Protein AF-A0A4P5VFF1-F1 (afdb_monomer_lite)

Secondary structure (DSSP, 8-state):
---------------------------------PPP------------------------PPPPPEEPPTT-PPPPPTT-EEEEEEEETTEEEEEEEEEEEE-SS-TTEEEEEEEEE-SS-EEEEEEEEE--TTS-EEEEE-SSEEEEEE--TTS---TTTHHHHHHHHHHH-GGGTTS-GGG-HHHHHHTT--S-PPPEEEEEEPPP-

Structure (mmCIF, N/CA/C/O backbone):
data_AF-A0A4P5VFF1-F1
#
_entry.id   AF-A0A4P5VFF1-F1
#
loop_
_atom_site.group_PDB
_atom_site.id
_atom_site.type_symbol
_atom_site.label_atom_id
_atom_site.label_alt_id
_atom_site.label_comp_id
_atom_site.label_asym_id
_atom_site.label_entity_id
_atom_site.label_seq_id
_atom_site.pdbx_PDB_ins_code
_atom_site.Cartn_x
_atom_site.Cartn_y
_atom_site.Cartn_z
_atom_site.occupancy
_atom_site.B_iso_or_equiv
_atom_site.auth_seq_id
_atom_site.auth_comp_id
_atom_site.auth_asym_id
_atom_site.auth_atom_id
_atom_site.pdbx_PDB_model_num
ATOM 1 N N . MET A 1 1 ? 41.723 -3.455 22.319 1.00 44.03 1 MET A N 1
ATOM 2 C CA . MET A 1 1 ? 42.233 -2.078 22.193 1.00 44.03 1 MET A CA 1
ATOM 3 C C . MET A 1 1 ? 41.154 -1.175 22.752 1.00 44.03 1 MET A C 1
ATOM 5 O O . MET A 1 1 ? 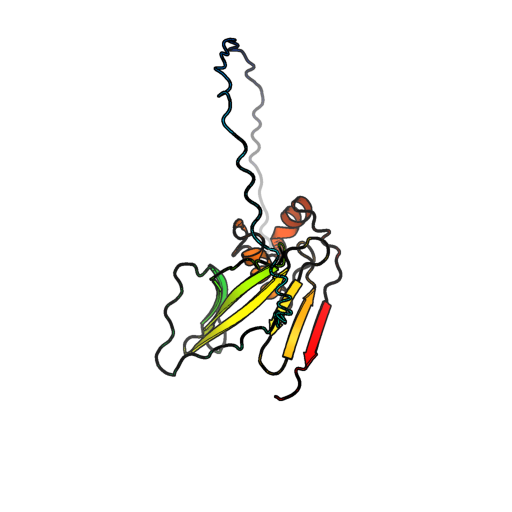40.105 -1.041 22.141 1.00 44.03 1 MET A O 1
ATOM 9 N N . VAL A 1 2 ? 41.359 -0.736 23.989 1.00 34.06 2 VAL A N 1
ATOM 10 C CA . VAL A 1 2 ? 40.497 0.200 24.713 1.00 34.06 2 VAL A CA 1
ATOM 11 C C . VAL A 1 2 ? 41.037 1.589 24.416 1.00 34.06 2 VAL A C 1
ATOM 13 O O . VAL A 1 2 ? 42.240 1.798 24.564 1.00 34.06 2 VAL A O 1
ATOM 16 N N . VAL A 1 3 ? 40.170 2.509 24.009 1.00 35.62 3 VAL A N 1
ATOM 17 C CA . VAL A 1 3 ? 40.394 3.941 24.206 1.00 35.62 3 VAL A CA 1
ATOM 18 C C . VAL A 1 3 ? 39.078 4.514 24.713 1.00 35.62 3 VAL A C 1
ATOM 20 O O . VAL A 1 3 ? 38.085 4.567 23.992 1.00 35.62 3 VAL A O 1
ATOM 23 N N . GLU A 1 4 ? 39.094 4.853 25.993 1.00 35.09 4 GLU A N 1
ATOM 24 C CA . GLU A 1 4 ? 38.128 5.698 26.683 1.00 35.09 4 GLU A CA 1
ATOM 25 C C . GLU A 1 4 ? 38.766 7.092 26.870 1.00 35.09 4 GLU A C 1
ATOM 27 O O . GLU A 1 4 ? 39.970 7.253 26.652 1.00 35.09 4 GLU A O 1
ATOM 32 N N . VAL A 1 5 ? 37.965 8.036 27.377 1.00 38.34 5 VAL A N 1
ATOM 33 C CA . VAL A 1 5 ? 38.280 9.400 27.857 1.00 38.34 5 VAL A CA 1
ATOM 34 C C . VAL A 1 5 ? 38.213 10.499 26.772 1.00 38.34 5 VAL A C 1
ATOM 36 O O . VAL A 1 5 ? 38.867 10.410 25.743 1.00 38.34 5 VAL A O 1
ATOM 39 N N . GLY A 1 6 ? 37.454 11.591 26.933 1.00 31.41 6 GLY A N 1
ATOM 40 C CA . GLY A 1 6 ? 36.691 12.029 28.098 1.00 31.41 6 GLY A CA 1
ATOM 41 C C . GLY A 1 6 ? 35.859 13.298 27.861 1.00 31.41 6 GLY A C 1
ATOM 42 O O . GLY A 1 6 ? 36.087 14.070 26.936 1.00 31.41 6 GLY A O 1
ATOM 43 N N . GLU A 1 7 ? 34.841 13.393 28.712 1.00 39.84 7 GLU A N 1
ATOM 44 C CA . GLU A 1 7 ? 34.317 14.530 29.476 1.00 39.84 7 GLU A CA 1
ATOM 45 C C . GLU A 1 7 ? 34.514 16.015 29.073 1.00 39.84 7 GLU A C 1
ATOM 47 O O . GLU A 1 7 ? 35.617 16.516 28.879 1.00 39.84 7 GLU A O 1
ATOM 52 N N . HIS A 1 8 ? 33.377 16.723 29.199 1.00 37.72 8 HIS A N 1
ATOM 53 C CA . HIS A 1 8 ? 33.135 18.056 29.791 1.00 37.72 8 HIS A CA 1
ATOM 54 C C . HIS A 1 8 ? 32.536 19.108 28.850 1.00 37.72 8 HIS A C 1
ATOM 56 O O . HIS A 1 8 ? 33.104 19.486 27.832 1.00 37.72 8 HIS A O 1
ATOM 62 N N . GLY A 1 9 ? 31.392 19.656 29.275 1.00 35.75 9 GLY A N 1
ATOM 63 C CA . GLY A 1 9 ? 30.795 20.848 28.679 1.00 35.75 9 GLY A CA 1
ATOM 64 C C . GLY A 1 9 ? 29.360 21.096 29.132 1.00 35.75 9 GLY A C 1
ATOM 65 O O . GLY A 1 9 ? 28.449 21.088 28.313 1.00 35.75 9 GLY A O 1
ATOM 66 N N . ALA A 1 10 ? 29.141 21.297 30.433 1.00 40.03 10 ALA A N 1
ATOM 67 C CA . ALA A 1 10 ? 27.896 21.865 30.941 1.00 40.03 10 ALA A CA 1
ATOM 68 C C . ALA A 1 10 ? 27.906 23.395 30.760 1.00 40.03 10 ALA A C 1
ATOM 70 O O . ALA A 1 10 ? 28.871 24.047 31.149 1.00 40.03 10 ALA A O 1
ATOM 71 N N . MET A 1 11 ? 26.813 23.975 30.256 1.00 40.25 11 MET A N 1
ATOM 72 C CA . MET A 1 11 ? 26.449 25.369 30.530 1.00 40.25 11 MET A CA 1
ATOM 73 C C . MET A 1 11 ? 24.940 25.490 30.751 1.00 40.25 11 MET A C 1
ATOM 75 O O . MET A 1 11 ? 24.123 25.175 29.889 1.00 40.25 11 MET A O 1
ATOM 79 N N . LEU A 1 12 ? 24.610 25.961 31.951 1.00 39.06 12 LEU A N 1
ATOM 80 C CA . LEU A 1 12 ? 23.316 26.465 32.392 1.00 39.06 12 LEU A CA 1
ATOM 81 C C . LEU A 1 12 ? 23.111 27.908 31.890 1.00 39.06 12 LEU A C 1
ATOM 83 O O . LEU A 1 12 ? 24.018 28.730 32.007 1.00 39.06 12 LEU A O 1
ATOM 87 N N . SER A 1 13 ? 21.899 28.253 31.443 1.00 41.59 13 SER A N 1
ATOM 88 C CA . SER A 1 13 ? 21.361 29.625 31.551 1.00 41.59 13 SER A CA 1
ATOM 89 C C . SER A 1 13 ? 19.829 29.669 31.442 1.00 41.59 13 SER A C 1
ATOM 91 O O . SER A 1 13 ? 19.241 29.732 30.372 1.00 41.59 13 SER A O 1
ATOM 93 N N . THR A 1 14 ? 19.194 29.472 32.593 1.00 37.66 14 THR A N 1
ATOM 94 C CA . THR A 1 14 ? 18.338 30.405 33.352 1.00 37.66 14 THR A CA 1
ATOM 95 C C . THR A 1 14 ? 17.500 31.496 32.622 1.00 37.66 14 THR A C 1
ATOM 97 O O . THR A 1 14 ? 18.073 32.453 32.125 1.00 37.66 14 THR A O 1
ATOM 100 N N . PHE A 1 15 ? 16.154 31.395 32.764 1.00 37.12 15 PHE A N 1
ATOM 101 C CA . PHE A 1 15 ? 15.126 32.436 33.099 1.00 37.12 15 PHE A CA 1
ATOM 102 C C . PHE A 1 15 ? 14.902 33.643 32.147 1.00 37.12 15 PHE A C 1
ATOM 104 O O . PHE A 1 15 ? 15.847 34.196 31.617 1.00 37.12 15 PHE A O 1
ATOM 111 N N . LEU A 1 16 ? 13.719 34.252 31.947 1.00 42.88 16 LEU A N 1
ATOM 112 C CA . LEU A 1 16 ? 12.276 34.065 32.231 1.00 42.88 16 LEU A CA 1
ATOM 113 C C . LEU A 1 16 ? 11.542 35.178 31.382 1.00 42.88 16 LEU A C 1
ATOM 115 O O . LEU A 1 16 ? 12.175 35.724 30.482 1.00 42.88 16 LEU A O 1
ATOM 119 N N . PRO A 1 17 ? 10.243 35.526 31.537 1.00 53.72 17 PRO A N 1
ATOM 120 C CA . PRO A 1 17 ? 9.317 35.743 30.425 1.00 53.72 17 PRO A CA 1
ATOM 121 C C . PRO A 1 17 ? 8.958 37.225 30.179 1.00 53.72 17 PRO A C 1
ATOM 123 O O . PRO A 1 17 ? 9.185 38.093 31.019 1.00 53.72 17 PRO A O 1
ATOM 126 N N . LEU A 1 18 ? 8.257 37.511 29.078 1.00 46.00 18 LEU A N 1
ATOM 127 C CA . LEU A 1 18 ? 7.513 38.766 28.918 1.00 46.00 18 LEU A CA 1
ATOM 128 C C . LEU A 1 18 ? 6.030 38.486 28.641 1.00 46.00 18 LEU A C 1
ATOM 130 O O . LEU A 1 18 ? 5.655 37.825 27.675 1.00 46.00 18 LEU A O 1
ATOM 134 N N . ARG A 1 19 ? 5.196 38.983 29.561 1.00 40.97 19 ARG A N 1
ATOM 135 C CA . ARG A 1 19 ? 3.730 39.041 29.527 1.00 40.97 19 ARG A CA 1
ATOM 136 C C . ARG A 1 19 ? 3.272 40.365 28.893 1.00 40.97 19 ARG A C 1
ATOM 138 O O . ARG A 1 19 ? 3.708 41.393 29.390 1.00 40.97 19 ARG A O 1
ATOM 145 N N . TYR A 1 20 ? 2.282 40.268 27.984 1.00 39.31 20 TYR A N 1
ATOM 146 C CA . TYR A 1 20 ? 1.069 41.117 27.798 1.00 39.31 20 TYR A CA 1
ATOM 147 C C . TYR A 1 20 ? 1.226 42.653 27.595 1.00 39.31 20 TYR A C 1
ATOM 149 O O . TYR A 1 20 ? 2.298 43.176 27.858 1.00 39.31 20 TYR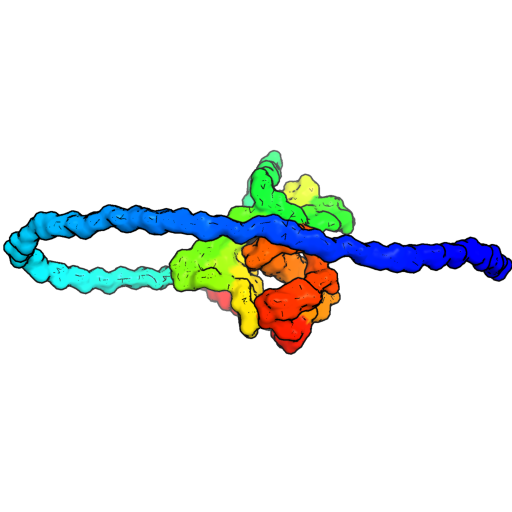 A O 1
ATOM 157 N N . PRO A 1 21 ? 0.179 43.439 27.212 1.00 54.81 21 PRO A N 1
ATOM 158 C CA . PRO A 1 21 ? -1.206 43.115 26.814 1.00 54.81 21 PRO A CA 1
ATOM 159 C C . PRO A 1 21 ? -1.736 43.836 25.537 1.00 54.81 21 PRO A C 1
ATOM 161 O O . PRO A 1 21 ? -1.223 44.858 25.110 1.00 54.81 21 PRO A O 1
ATOM 164 N N . GLY A 1 22 ? -2.890 43.365 25.039 1.00 38.59 22 GLY A N 1
ATOM 165 C CA . GLY A 1 22 ? -4.069 44.221 24.807 1.00 38.59 22 GLY A CA 1
ATOM 166 C C . GLY A 1 22 ? -4.242 44.946 23.464 1.00 38.59 22 GLY A C 1
ATOM 167 O O . GLY A 1 22 ? -3.593 45.947 23.202 1.00 38.59 22 GLY A O 1
ATOM 168 N N . ALA A 1 23 ? -5.286 44.566 22.720 1.00 44.62 23 ALA A N 1
ATOM 169 C CA . ALA A 1 23 ? -6.172 45.531 22.062 1.00 44.62 23 ALA A CA 1
ATOM 170 C C . ALA A 1 23 ? -7.558 44.903 21.834 1.00 44.62 23 ALA A C 1
ATOM 172 O O . ALA A 1 23 ? -7.700 43.850 21.217 1.00 44.62 23 ALA A O 1
ATOM 173 N N . ARG A 1 24 ? -8.576 45.565 22.384 1.00 46.91 24 ARG A N 1
ATOM 174 C CA . ARG A 1 24 ? -10.004 45.243 22.331 1.00 46.91 24 ARG A CA 1
ATOM 175 C C . ARG A 1 24 ? -10.703 46.463 21.734 1.00 46.91 24 ARG A C 1
ATOM 177 O O . ARG A 1 24 ? -10.720 47.485 22.401 1.00 46.91 24 ARG A O 1
ATOM 184 N N . CYS A 1 25 ? -11.311 46.329 20.558 1.00 45.44 25 CYS A N 1
ATOM 185 C CA . CYS A 1 25 ? -12.360 47.208 20.008 1.00 45.44 25 CYS A CA 1
ATOM 186 C C . CYS A 1 25 ? -13.258 46.281 19.163 1.00 45.44 25 CYS A C 1
ATOM 188 O O . CYS A 1 25 ? -12.769 45.680 18.217 1.00 45.44 25 CYS A O 1
ATOM 190 N N . GLN A 1 26 ? -14.450 45.855 19.594 1.00 48.00 26 GLN A N 1
ATOM 191 C CA . GLN A 1 26 ? -15.724 46.591 19.594 1.00 48.00 26 GLN A CA 1
ATOM 192 C C . GLN A 1 26 ? -16.010 47.333 18.278 1.00 48.00 26 GLN A C 1
ATOM 194 O O . GLN A 1 26 ? -15.406 48.369 18.025 1.00 48.00 26 GLN A O 1
ATOM 199 N N . ASN A 1 27 ? -16.975 46.817 17.501 1.00 42.47 27 ASN A N 1
ATOM 200 C CA . ASN A 1 27 ? -18.233 47.487 17.117 1.00 42.47 27 ASN A CA 1
ATOM 201 C C . ASN A 1 27 ? -18.706 47.133 15.698 1.00 42.47 27 ASN A C 1
ATOM 203 O O . ASN A 1 27 ? -17.936 47.176 14.747 1.00 42.47 27 ASN A O 1
ATOM 207 N N . GLY A 1 28 ? -20.020 46.916 15.576 1.00 40.59 28 GLY A N 1
ATOM 208 C CA . GLY A 1 28 ? -20.776 47.331 14.393 1.00 40.59 28 GLY A CA 1
ATOM 209 C C . GLY A 1 28 ? -21.257 46.224 13.458 1.00 40.59 28 GLY A C 1
ATOM 210 O O . GLY A 1 28 ? -20.628 45.947 12.445 1.00 40.59 28 GLY A O 1
ATOM 211 N N . ALA A 1 29 ? -22.445 45.681 13.735 1.00 45.53 29 ALA A N 1
ATOM 212 C CA . ALA A 1 29 ? -23.349 45.260 12.661 1.00 45.53 29 ALA A CA 1
ATOM 213 C C . ALA A 1 29 ? -23.829 46.509 11.883 1.00 45.53 29 ALA A C 1
ATOM 215 O O . ALA A 1 29 ? -23.862 47.601 12.459 1.00 45.53 29 ALA A O 1
ATOM 216 N N . PRO A 1 30 ? -24.243 46.366 10.612 1.00 57.47 30 PRO A N 1
ATOM 217 C CA . PRO A 1 30 ? -25.676 46.180 10.380 1.00 57.47 30 PRO A CA 1
ATOM 218 C C . PRO A 1 30 ? -26.026 45.176 9.267 1.00 57.47 30 PRO A C 1
ATOM 220 O O . PRO A 1 30 ? -25.353 45.054 8.247 1.00 57.47 30 PRO A O 1
ATOM 223 N N . GLN A 1 31 ? -27.152 44.493 9.477 1.00 58.62 31 GLN A N 1
ATOM 224 C CA . GLN A 1 31 ? -27.903 43.764 8.455 1.00 58.62 31 GLN A CA 1
ATOM 225 C C . GLN A 1 31 ? -28.582 44.743 7.482 1.00 58.62 31 GLN A C 1
ATOM 227 O O . GLN A 1 31 ? -29.080 45.786 7.909 1.00 58.62 31 GLN A O 1
ATOM 232 N N . PRO A 1 32 ? -28.712 44.357 6.207 1.00 58.53 32 PRO A N 1
ATOM 233 C CA . PRO A 1 32 ? -29.947 44.598 5.455 1.00 58.53 32 PRO A CA 1
ATOM 234 C C . PRO A 1 32 ? -30.423 43.275 4.819 1.00 58.53 32 PRO A C 1
ATOM 236 O O . PRO A 1 32 ? -29.666 42.592 4.140 1.00 58.53 32 PRO A O 1
ATOM 239 N N . ALA A 1 33 ? -31.589 42.748 5.183 1.00 54.12 33 ALA A N 1
ATOM 240 C CA . ALA A 1 33 ? -32.937 43.092 4.711 1.00 54.12 33 ALA A CA 1
ATOM 241 C C . ALA A 1 33 ? -33.489 41.940 3.829 1.00 54.12 33 ALA A C 1
ATOM 243 O O . ALA A 1 33 ? -32.805 41.489 2.910 1.00 54.12 33 ALA A O 1
ATOM 244 N N . PRO A 1 34 ? -34.702 41.428 4.112 1.00 59.47 34 PRO A N 1
ATOM 245 C CA . PRO A 1 34 ? -35.301 40.313 3.384 1.00 59.47 34 PRO A CA 1
ATOM 246 C C . PRO A 1 34 ? -35.967 40.770 2.081 1.00 59.47 34 PRO A C 1
ATOM 248 O O . PRO A 1 34 ? -36.687 41.768 2.048 1.00 59.47 34 PRO A O 1
ATOM 251 N N . TRP A 1 35 ? -35.774 39.999 1.011 1.00 52.22 35 TRP A N 1
ATOM 252 C CA . TRP A 1 35 ? -36.505 40.181 -0.241 1.00 52.22 35 TRP A CA 1
ATOM 253 C C . TRP A 1 35 ? -37.941 39.656 -0.091 1.00 52.22 35 TRP A C 1
ATOM 255 O O . TRP A 1 35 ? -38.127 38.504 0.313 1.00 52.22 35 TRP A O 1
ATOM 265 N N . PRO A 1 36 ? -38.964 40.461 -0.421 1.00 58.31 36 PRO A N 1
ATOM 266 C CA . PRO A 1 36 ? -40.339 40.006 -0.441 1.00 58.31 36 PRO A CA 1
ATOM 267 C C . PRO A 1 36 ? -40.628 39.229 -1.728 1.00 58.31 36 PRO A C 1
ATOM 269 O O . PRO A 1 36 ? -40.200 39.617 -2.809 1.00 58.31 36 PRO A O 1
ATOM 272 N N . GLY A 1 37 ? -41.385 38.145 -1.544 1.00 44.56 37 GLY A N 1
ATOM 273 C CA . GLY A 1 37 ? -42.317 37.484 -2.458 1.00 44.56 37 GLY A CA 1
ATOM 274 C C . GLY A 1 37 ? -42.118 37.611 -3.968 1.00 44.56 37 GLY A C 1
ATOM 275 O O . GLY A 1 37 ? -42.093 38.702 -4.516 1.00 44.56 37 GLY A O 1
ATOM 276 N N . GLN A 1 38 ? -42.259 36.484 -4.669 1.00 53.78 38 GLN A N 1
ATOM 277 C CA . GLN A 1 38 ? -43.373 36.357 -5.610 1.00 53.78 38 GLN A CA 1
ATOM 278 C C . GLN A 1 38 ? -43.634 34.900 -6.028 1.00 53.78 38 GLN A C 1
ATOM 280 O O . GLN A 1 38 ? -42.829 34.252 -6.681 1.00 53.78 38 GLN A O 1
ATOM 285 N N . ARG A 1 39 ? -44.866 34.492 -5.698 1.00 58.03 39 ARG A N 1
ATOM 286 C CA . ARG A 1 39 ? -45.828 33.743 -6.522 1.00 58.03 39 ARG A CA 1
ATOM 287 C C . ARG A 1 39 ? -45.587 32.250 -6.752 1.00 58.03 39 ARG A C 1
ATOM 289 O O . ARG A 1 39 ? -44.834 31.822 -7.618 1.00 58.03 39 ARG A O 1
ATOM 296 N N . LEU A 1 40 ? -46.449 31.489 -6.069 1.00 52.56 40 LEU A N 1
ATOM 297 C CA . LEU A 1 40 ? -47.037 30.248 -6.560 1.00 52.56 40 LEU A CA 1
ATOM 298 C C . LEU A 1 40 ? -47.349 30.340 -8.060 1.00 52.56 40 LEU A C 1
ATOM 300 O O . LEU A 1 40 ? -48.156 31.171 -8.484 1.00 52.56 40 LEU A O 1
ATOM 304 N N . ARG A 1 41 ? -46.816 29.392 -8.826 1.00 57.75 41 ARG A N 1
ATOM 305 C CA . ARG A 1 41 ? -47.524 28.814 -9.966 1.00 57.75 41 ARG A CA 1
ATOM 306 C C . ARG A 1 41 ? -47.430 27.301 -9.889 1.00 57.75 41 ARG A C 1
ATOM 308 O O . ARG A 1 41 ? -46.496 26.674 -10.372 1.00 57.75 41 ARG A O 1
ATOM 315 N N . THR A 1 42 ? -48.453 26.746 -9.258 1.00 49.16 42 THR A N 1
ATOM 316 C CA . THR A 1 42 ? -48.941 25.393 -9.478 1.00 49.16 42 THR A CA 1
ATOM 317 C C . THR A 1 42 ? -49.216 25.216 -10.971 1.00 49.16 42 THR A C 1
ATOM 319 O O . THR A 1 42 ? -50.072 25.897 -11.533 1.00 49.16 42 THR A O 1
ATOM 322 N N . CYS A 1 43 ? -48.507 24.298 -11.614 1.00 44.66 43 CYS A N 1
ATOM 323 C CA . CYS A 1 43 ? -48.995 23.614 -12.803 1.00 44.66 43 CYS A CA 1
ATOM 324 C C . CYS A 1 43 ? -48.705 22.130 -12.614 1.00 44.66 43 CYS A C 1
ATOM 326 O O . CYS A 1 43 ? -47.562 21.687 -12.686 1.00 44.66 43 CYS A O 1
ATOM 328 N N . LEU A 1 44 ? -49.782 21.399 -12.312 1.00 52.00 44 LEU A N 1
ATOM 329 C CA . LEU A 1 44 ? -49.894 19.962 -12.507 1.00 52.00 44 LEU A CA 1
ATOM 330 C C . LEU A 1 44 ? -49.372 19.615 -13.901 1.00 52.00 44 LEU A C 1
ATOM 332 O O . LEU A 1 44 ? -49.978 20.039 -14.880 1.00 52.00 44 LEU A O 1
ATOM 336 N N . LEU A 1 45 ? -48.341 18.782 -13.986 1.00 48.72 45 LEU A N 1
ATOM 337 C CA . LEU A 1 45 ? -48.081 17.975 -15.171 1.00 48.72 45 LEU A CA 1
ATOM 338 C C . LEU A 1 45 ? -47.583 16.596 -14.727 1.00 48.72 45 LEU A C 1
ATOM 340 O O . LEU A 1 45 ? -46.431 16.400 -14.363 1.00 48.72 45 LEU A O 1
ATOM 344 N N . LEU A 1 46 ? -48.550 15.679 -14.735 1.00 50.19 46 LEU A N 1
ATOM 345 C CA . LEU A 1 46 ? -48.450 14.288 -15.170 1.00 50.19 46 LEU A CA 1
ATOM 346 C C . LEU A 1 46 ? -47.315 13.442 -14.581 1.00 50.19 46 LEU A C 1
ATOM 348 O O . LEU A 1 46 ? -46.191 13.383 -15.076 1.00 50.19 46 LEU A O 1
ATOM 352 N N . ALA A 1 47 ? -47.725 12.649 -13.590 1.00 48.50 47 ALA A N 1
ATOM 353 C CA . ALA A 1 47 ? -47.113 11.384 -13.234 1.00 48.50 47 ALA A CA 1
ATOM 354 C C . ALA A 1 47 ? -46.776 10.561 -14.490 1.00 48.50 47 ALA A C 1
ATOM 356 O O . ALA A 1 47 ? -47.656 10.115 -15.221 1.00 48.50 47 ALA A O 1
ATOM 357 N N . SER A 1 48 ? -45.483 10.335 -14.704 1.00 50.56 48 SER A N 1
ATOM 358 C CA . SER A 1 48 ? -44.971 9.257 -15.543 1.00 50.56 48 SER A CA 1
ATOM 359 C C . SER A 1 48 ? -44.074 8.402 -14.662 1.00 50.56 48 SER A C 1
ATOM 361 O O . SER A 1 48 ? -42.902 8.707 -14.452 1.00 50.56 48 SER A O 1
ATOM 363 N N . LEU A 1 49 ? -44.664 7.352 -14.098 1.00 47.25 49 LEU A N 1
ATOM 364 C CA . LEU A 1 49 ? -43.972 6.311 -13.356 1.00 47.25 49 LEU A CA 1
ATOM 365 C C . LEU A 1 49 ? -43.069 5.549 -14.342 1.00 47.25 49 LEU A C 1
ATOM 367 O O . LEU A 1 49 ? -43.519 4.641 -15.035 1.00 47.25 49 LEU A O 1
ATOM 371 N N . LYS A 1 50 ? -41.796 5.936 -14.452 1.00 45.25 50 LYS A N 1
ATOM 372 C CA . LYS A 1 50 ? -40.775 5.094 -15.084 1.00 45.25 50 LYS A CA 1
ATOM 373 C C . LYS A 1 50 ? -39.997 4.391 -13.982 1.00 45.25 50 LYS A C 1
ATOM 375 O O . LYS A 1 50 ? -39.062 4.947 -13.415 1.00 45.25 50 LYS A O 1
ATOM 380 N N . VAL A 1 51 ? -40.406 3.160 -13.686 1.00 49.91 51 VAL A N 1
ATOM 381 C CA . VAL A 1 51 ? -39.585 2.194 -12.950 1.00 49.91 51 VAL A CA 1
ATOM 382 C C . VAL A 1 51 ? -38.411 1.839 -13.858 1.00 49.91 51 VAL A C 1
ATOM 384 O O . VAL A 1 51 ? -38.501 0.953 -14.702 1.00 49.91 51 VAL A O 1
ATOM 387 N N . ALA A 1 52 ? -37.312 2.577 -13.730 1.00 45.78 52 ALA A N 1
ATOM 388 C CA . ALA A 1 52 ? -36.028 2.146 -14.250 1.00 45.78 52 ALA A CA 1
ATOM 389 C C . ALA A 1 52 ? -35.389 1.249 -13.186 1.00 45.78 52 ALA A C 1
ATOM 391 O O . ALA A 1 52 ? -34.655 1.713 -12.316 1.00 45.78 52 ALA A O 1
ATOM 392 N N . ALA A 1 53 ? -35.690 -0.048 -13.254 1.00 50.88 53 ALA A N 1
ATOM 393 C CA . ALA A 1 53 ? -34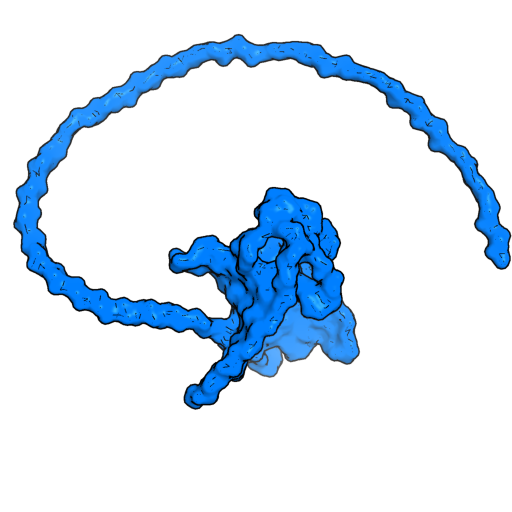.868 -1.084 -12.642 1.00 50.88 53 ALA A CA 1
ATOM 394 C C . ALA A 1 53 ? -33.546 -1.165 -13.428 1.00 50.88 53 ALA A C 1
ATOM 396 O O . ALA A 1 53 ? -33.331 -2.052 -14.247 1.00 50.88 53 ALA A O 1
ATOM 397 N N . GLY A 1 54 ? -32.692 -0.159 -13.244 1.00 42.56 54 GLY A N 1
ATOM 398 C CA . GLY A 1 54 ? -31.330 -0.149 -13.750 1.00 42.56 54 GLY A CA 1
ATOM 399 C C . GLY A 1 54 ? -30.438 -0.854 -12.745 1.00 42.56 54 GLY A C 1
ATOM 400 O O . GLY A 1 54 ? -30.065 -0.268 -11.732 1.00 42.56 54 GLY A O 1
ATOM 401 N N . ALA A 1 55 ? -30.126 -2.117 -13.017 1.00 50.22 55 ALA A N 1
ATOM 402 C CA . ALA A 1 55 ? -29.117 -2.880 -12.304 1.00 50.22 55 ALA A CA 1
ATOM 403 C C . ALA A 1 55 ? -27.758 -2.165 -12.398 1.00 50.22 55 ALA A C 1
ATOM 405 O O . ALA A 1 55 ? -27.007 -2.353 -13.350 1.00 50.22 55 ALA A O 1
ATOM 406 N N . LEU A 1 56 ? -27.419 -1.359 -11.393 1.00 44.97 56 LEU A N 1
ATOM 407 C CA . LEU A 1 56 ? -26.038 -0.972 -11.135 1.00 44.97 56 LEU A CA 1
ATOM 408 C C . LEU A 1 56 ? -25.407 -2.069 -10.283 1.00 44.97 56 LEU A C 1
ATOM 410 O O . LEU A 1 56 ? -25.131 -1.900 -9.098 1.00 44.97 56 LEU A O 1
ATOM 414 N N . ALA A 1 57 ? -25.168 -3.215 -10.917 1.00 42.94 57 ALA A N 1
ATOM 415 C CA . ALA A 1 57 ? -24.100 -4.100 -10.492 1.00 42.94 57 ALA A CA 1
ATOM 416 C C . ALA A 1 57 ? -22.783 -3.368 -10.788 1.00 42.94 57 ALA A C 1
ATOM 418 O O . ALA A 1 57 ? -22.133 -3.591 -11.808 1.00 42.94 57 ALA A O 1
ATOM 419 N N . GLY A 1 58 ? -22.423 -2.428 -9.912 1.00 40.38 58 GLY A N 1
ATOM 420 C CA . GLY A 1 58 ? -21.067 -1.914 -9.814 1.00 40.38 58 GLY A CA 1
ATOM 421 C C . GLY A 1 58 ? -20.192 -3.066 -9.350 1.00 40.38 58 GLY A C 1
ATOM 422 O O . GLY A 1 58 ? -19.980 -3.243 -8.157 1.00 40.38 58 GLY A O 1
ATOM 423 N N . GLY A 1 59 ? -19.765 -3.908 -10.287 1.00 40.69 59 GLY A N 1
ATOM 424 C CA . GLY A 1 59 ? -18.793 -4.953 -10.030 1.00 40.69 59 GLY A CA 1
ATOM 425 C C . GLY A 1 59 ? -17.476 -4.294 -9.656 1.00 40.69 59 GLY A C 1
ATOM 426 O O . GLY A 1 59 ? -16.849 -3.635 -10.484 1.00 40.69 59 GLY A O 1
ATOM 427 N N . TRP A 1 60 ? -17.065 -4.453 -8.403 1.00 45.62 60 TRP A N 1
ATOM 428 C CA . TRP A 1 60 ? -15.752 -4.033 -7.933 1.00 45.62 60 TRP A CA 1
ATOM 429 C C . TRP A 1 60 ? -14.737 -5.070 -8.397 1.00 45.62 60 TRP A C 1
ATOM 431 O O . TRP A 1 60 ? -14.334 -5.955 -7.650 1.00 45.62 60 TRP A O 1
ATOM 441 N N . ALA A 1 61 ? -14.380 -5.006 -9.673 1.00 50.50 61 ALA A N 1
ATOM 442 C CA . ALA A 1 61 ? -13.264 -5.768 -10.198 1.00 50.50 61 ALA A CA 1
ATOM 443 C C . ALA A 1 61 ? -12.032 -4.862 -10.191 1.00 50.50 61 ALA A C 1
ATOM 445 O O . ALA A 1 61 ? -12.024 -3.818 -10.845 1.00 50.50 61 ALA A O 1
ATOM 446 N N . ALA A 1 62 ? -10.996 -5.264 -9.453 1.00 52.69 62 ALA A N 1
ATOM 447 C CA . ALA A 1 62 ? -9.661 -4.714 -9.642 1.00 52.69 62 ALA A CA 1
ATOM 448 C C . ALA A 1 62 ? -9.279 -4.884 -11.123 1.00 52.69 62 ALA A C 1
ATOM 450 O O . ALA A 1 62 ? -9.432 -5.971 -11.692 1.00 52.69 62 ALA A O 1
ATOM 451 N N . ALA A 1 63 ? -8.857 -3.800 -11.774 1.00 52.94 63 ALA A N 1
ATOM 452 C CA . ALA A 1 63 ? -8.443 -3.861 -13.168 1.00 52.94 63 ALA A CA 1
ATOM 453 C C . ALA A 1 63 ? -7.121 -4.643 -13.271 1.00 52.94 63 ALA A C 1
ATOM 455 O O . ALA A 1 63 ? -6.231 -4.450 -12.439 1.00 52.94 63 ALA A O 1
ATOM 456 N N . PRO A 1 64 ? -6.966 -5.526 -14.275 1.00 52.62 64 PRO A N 1
ATOM 457 C CA . PRO A 1 64 ? -5.745 -6.300 -14.427 1.00 52.62 64 PRO A CA 1
ATOM 458 C C . PRO A 1 64 ? -4.554 -5.386 -14.717 1.00 52.62 64 PRO A C 1
ATOM 460 O O . PRO A 1 64 ? -4.680 -4.393 -15.440 1.00 52.62 64 PRO A O 1
ATOM 463 N N . ALA A 1 65 ? -3.391 -5.768 -14.187 1.00 61.00 65 ALA A N 1
ATOM 464 C CA . ALA A 1 65 ? -2.142 -5.080 -14.462 1.00 61.00 65 ALA A CA 1
ATOM 465 C C . ALA A 1 65 ? -1.852 -5.071 -15.973 1.00 61.00 65 ALA A C 1
ATOM 467 O O . ALA A 1 65 ? -1.907 -6.118 -16.622 1.00 61.00 65 ALA A O 1
ATOM 468 N N . GLN A 1 66 ? -1.561 -3.896 -16.530 1.00 59.78 66 GLN A N 1
ATOM 469 C CA . GLN A 1 66 ? -1.132 -3.757 -17.921 1.00 59.78 66 GLN A CA 1
ATOM 470 C C . GLN A 1 66 ? 0.399 -3.762 -17.960 1.00 59.78 66 GLN A C 1
ATOM 472 O O . GLN A 1 66 ? 1.046 -2.967 -17.274 1.00 59.78 66 GLN A O 1
ATOM 477 N N . ALA A 1 67 ? 0.974 -4.690 -18.726 1.00 55.81 67 ALA A N 1
ATOM 478 C CA . ALA A 1 67 ? 2.389 -4.663 -19.078 1.00 55.81 67 ALA A CA 1
ATOM 479 C C . ALA A 1 67 ? 2.566 -3.753 -20.301 1.00 55.81 67 ALA A C 1
ATOM 481 O O . ALA A 1 67 ? 1.776 -3.844 -21.241 1.00 55.81 67 ALA A O 1
ATOM 482 N N . ALA A 1 68 ? 3.563 -2.868 -20.275 1.00 56.34 68 ALA A N 1
ATOM 483 C CA . ALA A 1 68 ? 3.907 -2.048 -21.433 1.00 56.34 68 ALA A CA 1
ATOM 484 C C . ALA A 1 68 ? 4.564 -2.896 -22.542 1.00 56.34 68 ALA A C 1
ATOM 486 O O . ALA A 1 68 ? 5.222 -3.897 -22.251 1.00 56.34 68 ALA A O 1
ATOM 487 N N . GLU A 1 69 ? 4.379 -2.488 -23.801 1.00 51.16 69 GLU A N 1
ATOM 488 C CA . GLU A 1 69 ? 4.995 -3.117 -24.978 1.00 51.16 69 GLU A CA 1
ATOM 489 C C . GLU A 1 69 ? 6.539 -3.099 -24.885 1.00 51.16 69 GLU A C 1
ATOM 491 O O . GLU A 1 69 ? 7.115 -2.141 -24.349 1.00 51.16 69 GLU A O 1
ATOM 496 N N . PRO A 1 70 ? 7.244 -4.115 -25.424 1.00 44.97 70 PRO A N 1
ATOM 497 C CA . PRO A 1 70 ? 8.705 -4.147 -25.417 1.00 44.97 70 PRO A CA 1
ATOM 498 C C . PRO A 1 70 ? 9.285 -2.933 -26.162 1.00 44.97 70 PRO A C 1
ATOM 500 O O . PRO A 1 70 ? 9.060 -2.769 -27.358 1.00 44.97 70 PRO A O 1
ATOM 503 N N . GLY A 1 71 ? 10.057 -2.093 -25.465 1.00 51.97 71 GLY A N 1
ATOM 504 C CA . GLY A 1 71 ? 10.782 -0.957 -26.056 1.00 51.97 71 GLY A CA 1
ATOM 505 C C . GLY A 1 71 ? 10.218 0.436 -25.753 1.00 51.97 71 GLY A C 1
ATOM 506 O O . GLY A 1 71 ? 10.908 1.420 -26.008 1.00 51.97 71 GLY A O 1
ATOM 507 N N . SER A 1 72 ? 9.033 0.547 -25.146 1.00 57.88 72 SER A N 1
ATOM 508 C CA . SER A 1 72 ? 8.521 1.813 -24.606 1.00 57.88 72 SER A CA 1
ATOM 509 C C . SER A 1 72 ? 8.158 1.642 -23.134 1.00 57.88 72 SER A C 1
ATOM 511 O O . SER A 1 72 ? 7.050 1.215 -22.803 1.00 57.88 72 SER A O 1
ATOM 513 N N . SER A 1 73 ? 9.081 1.977 -22.232 1.00 65.62 73 SER A N 1
ATOM 514 C CA . SER A 1 73 ? 8.690 2.188 -20.838 1.00 65.62 73 SER A CA 1
ATOM 515 C C . SER A 1 73 ? 7.835 3.456 -20.793 1.00 65.62 73 SER A C 1
ATOM 517 O O . SER A 1 73 ? 8.300 4.491 -21.275 1.00 65.62 73 SER A O 1
ATOM 519 N N . PRO A 1 74 ? 6.593 3.401 -20.279 1.00 79.62 74 PRO A N 1
ATOM 520 C CA . PRO A 1 74 ? 5.787 4.600 -20.111 1.00 79.62 74 PRO A CA 1
ATOM 521 C C . PRO A 1 74 ? 6.567 5.625 -19.281 1.00 79.62 74 PRO A C 1
ATOM 523 O O . PRO A 1 74 ? 7.331 5.257 -18.386 1.00 79.62 74 PRO A O 1
ATOM 526 N N . GLU A 1 75 ? 6.377 6.904 -19.591 1.00 88.50 75 GLU A N 1
ATOM 527 C CA . GLU A 1 75 ? 6.955 7.995 -18.806 1.00 88.50 75 GLU A CA 1
ATOM 528 C C . GLU A 1 75 ? 6.349 8.001 -17.396 1.00 88.50 75 GLU A C 1
ATOM 530 O O . GLU A 1 75 ? 5.176 7.645 -17.216 1.00 88.50 75 GLU A O 1
ATOM 535 N N . ARG A 1 76 ? 7.136 8.397 -16.386 1.00 94.12 76 ARG A N 1
ATOM 536 C CA . ARG A 1 76 ? 6.628 8.481 -15.012 1.00 94.12 76 ARG A CA 1
ATOM 537 C C . ARG A 1 76 ? 5.535 9.559 -14.943 1.00 94.12 76 ARG A C 1
ATOM 539 O O . ARG A 1 76 ? 5.773 10.688 -15.372 1.00 94.12 76 ARG A O 1
ATOM 546 N N . PRO A 1 77 ? 4.348 9.254 -14.387 1.00 94.81 77 PRO A N 1
ATOM 547 C CA . PRO A 1 77 ? 3.315 10.258 -14.167 1.00 94.81 77 PRO A CA 1
ATOM 548 C C . PRO A 1 77 ? 3.840 11.414 -13.312 1.00 94.81 77 PRO A C 1
ATOM 550 O O . PRO A 1 77 ? 4.598 11.198 -12.368 1.00 94.81 77 PRO A O 1
ATOM 553 N N . ALA A 1 78 ? 3.415 12.641 -13.616 1.00 94.06 78 ALA A N 1
ATOM 554 C CA . ALA A 1 78 ? 3.871 13.830 -12.891 1.00 94.06 78 ALA A CA 1
ATOM 555 C C . ALA A 1 78 ? 3.450 13.831 -11.409 1.00 94.06 78 ALA A C 1
ATOM 557 O O . ALA A 1 78 ? 4.108 14.450 -10.579 1.00 94.06 78 ALA A O 1
ATOM 558 N N . ASP A 1 79 ? 2.360 13.136 -11.077 1.00 95.00 79 ASP A N 1
ATOM 559 C CA . ASP A 1 79 ? 1.840 12.952 -9.722 1.00 95.00 79 ASP A CA 1
ATOM 560 C C . ASP A 1 79 ? 2.340 11.658 -9.051 1.00 95.00 79 ASP A C 1
ATOM 562 O O . ASP A 1 79 ? 1.827 11.272 -8.000 1.00 95.00 79 ASP A O 1
ATOM 566 N N . LEU A 1 80 ? 3.328 10.971 -9.641 1.00 97.12 80 LEU A N 1
ATOM 567 C CA . LEU A 1 80 ? 3.902 9.757 -9.073 1.00 97.12 80 LEU A CA 1
ATOM 568 C C . LEU A 1 80 ? 4.658 10.055 -7.779 1.00 97.12 80 LEU A C 1
ATOM 570 O O . LEU A 1 80 ? 5.680 10.740 -7.773 1.00 97.12 80 LEU A O 1
ATOM 574 N N . VAL A 1 81 ? 4.210 9.432 -6.693 1.00 97.00 81 VAL A N 1
ATOM 575 C CA . VAL A 1 81 ? 4.928 9.418 -5.422 1.00 97.00 81 VAL A CA 1
ATOM 576 C C . VAL A 1 81 ? 5.683 8.104 -5.288 1.00 97.00 81 VAL A C 1
ATOM 578 O O . VAL A 1 81 ? 5.078 7.033 -5.207 1.00 97.00 81 VAL A O 1
ATOM 581 N N . ILE A 1 82 ? 7.013 8.180 -5.256 1.00 96.88 82 ILE A N 1
ATOM 582 C CA . ILE A 1 82 ? 7.875 7.023 -5.009 1.00 96.88 82 ILE A CA 1
ATOM 583 C C . ILE A 1 82 ? 7.805 6.652 -3.525 1.00 96.88 82 ILE A C 1
ATOM 585 O O . ILE A 1 82 ? 7.987 7.491 -2.647 1.00 96.88 82 ILE A O 1
ATOM 589 N N . LEU A 1 83 ? 7.511 5.382 -3.258 1.00 97.44 83 LEU A N 1
ATOM 590 C CA . LEU A 1 83 ? 7.370 4.822 -1.914 1.00 97.44 83 LEU A CA 1
ATOM 591 C C . LEU A 1 83 ? 8.597 4.021 -1.495 1.00 97.44 83 LEU A C 1
ATOM 593 O O . LEU A 1 83 ? 8.945 3.977 -0.318 1.00 97.44 83 LEU A O 1
ATOM 597 N N . GLU A 1 84 ? 9.232 3.358 -2.456 1.00 95.31 84 GLU A N 1
ATOM 598 C CA . GLU A 1 84 ? 10.395 2.526 -2.211 1.00 95.31 84 GLU A CA 1
ATOM 599 C C . GLU A 1 84 ? 11.285 2.503 -3.449 1.00 95.31 84 GLU A C 1
ATOM 601 O O . GLU A 1 84 ? 10.811 2.302 -4.568 1.00 95.31 84 GLU A O 1
ATOM 606 N N . GLU A 1 85 ? 12.585 2.631 -3.217 1.00 94.69 85 GLU A N 1
ATOM 607 C CA . GLU A 1 85 ? 13.621 2.317 -4.189 1.00 94.69 85 GLU A CA 1
ATOM 608 C C . GLU A 1 85 ? 14.559 1.289 -3.568 1.00 94.69 85 GLU A C 1
ATOM 610 O O . GLU A 1 85 ? 14.948 1.404 -2.402 1.00 94.69 85 GLU A O 1
ATOM 615 N N . ARG A 1 86 ? 14.891 0.245 -4.325 1.00 92.50 86 ARG A N 1
ATOM 616 C CA . ARG A 1 86 ? 15.820 -0.788 -3.871 1.00 92.50 86 ARG A CA 1
ATOM 617 C C . ARG A 1 86 ? 16.711 -1.264 -5.003 1.00 92.50 86 ARG A C 1
ATOM 619 O O . ARG A 1 86 ? 16.254 -1.476 -6.124 1.00 92.50 86 ARG A O 1
ATOM 626 N N . GLU A 1 87 ? 17.959 -1.541 -4.659 1.00 93.31 87 GLU A N 1
ATOM 627 C CA . GLU A 1 87 ? 18.854 -2.302 -5.520 1.00 93.31 87 GLU A CA 1
ATOM 628 C C . GLU A 1 87 ? 18.577 -3.800 -5.364 1.00 93.31 87 GLU A C 1
ATOM 630 O O . GLU A 1 87 ? 18.362 -4.311 -4.260 1.00 93.31 87 GLU A O 1
ATOM 635 N N . SER A 1 88 ? 18.563 -4.515 -6.484 1.00 83.56 88 SER A N 1
ATOM 636 C CA . SER A 1 88 ? 18.394 -5.966 -6.528 1.00 83.56 88 SER A CA 1
ATOM 637 C C . SER A 1 88 ? 19.337 -6.583 -7.556 1.00 83.56 88 SER A C 1
ATOM 639 O O . SER A 1 88 ? 19.940 -5.884 -8.366 1.00 83.56 88 SER A O 1
ATOM 641 N N . LEU A 1 89 ? 19.433 -7.914 -7.577 1.00 86.19 89 LEU A N 1
ATOM 642 C CA . LEU A 1 89 ? 20.184 -8.622 -8.623 1.00 86.19 89 LEU A CA 1
ATOM 643 C C . LEU A 1 89 ? 19.600 -8.394 -10.030 1.00 86.19 89 LEU A C 1
ATOM 645 O O . LEU A 1 89 ? 20.296 -8.600 -11.016 1.00 86.19 89 LEU A O 1
ATOM 649 N N . GLN A 1 90 ? 18.336 -7.968 -10.127 1.00 83.19 90 GLN A N 1
ATOM 650 C CA . GLN A 1 90 ? 17.673 -7.588 -11.377 1.00 83.19 90 GLN A CA 1
ATOM 651 C C . GLN A 1 90 ? 17.822 -6.085 -11.692 1.00 83.19 90 GLN A C 1
ATOM 653 O O . GLN A 1 90 ? 17.164 -5.578 -12.597 1.00 83.19 90 GLN A O 1
ATOM 658 N N . GLY A 1 91 ? 18.665 -5.371 -10.940 1.00 89.88 91 GLY A N 1
ATOM 659 C CA . GLY A 1 91 ? 18.858 -3.926 -11.024 1.00 89.88 91 GLY A CA 1
ATOM 660 C C . GLY A 1 91 ? 17.912 -3.134 -10.121 1.00 89.88 91 GLY A C 1
ATOM 661 O O . GLY A 1 91 ? 17.304 -3.678 -9.189 1.00 89.88 91 GLY A O 1
ATOM 662 N N . HIS A 1 92 ? 17.819 -1.838 -10.403 1.00 93.44 92 HIS A N 1
ATOM 663 C CA . HIS A 1 92 ? 17.056 -0.875 -9.619 1.00 93.44 92 HIS A CA 1
ATOM 664 C C . HIS A 1 92 ? 15.543 -1.105 -9.755 1.00 93.44 92 HIS A C 1
ATOM 666 O O . HIS A 1 92 ? 14.999 -1.081 -10.860 1.00 93.44 92 HIS A O 1
ATOM 672 N N . LEU A 1 93 ? 14.862 -1.314 -8.626 1.00 94.06 93 LEU A N 1
ATOM 673 C CA . LEU A 1 93 ? 13.406 -1.389 -8.537 1.00 94.06 93 LEU A CA 1
ATOM 674 C C . LEU A 1 93 ? 12.872 -0.127 -7.859 1.00 94.06 93 LEU A C 1
ATOM 676 O O . LEU A 1 93 ? 13.190 0.117 -6.695 1.00 94.06 93 LEU A O 1
ATOM 680 N N . SER A 1 94 ? 11.988 0.595 -8.546 1.00 95.88 94 SER A N 1
ATOM 681 C CA . SER A 1 94 ? 11.204 1.691 -7.967 1.00 95.88 94 SER A CA 1
ATOM 682 C C . SER A 1 94 ? 9.731 1.290 -7.864 1.00 95.88 94 SER A C 1
ATOM 684 O O . SER A 1 94 ? 9.135 0.796 -8.830 1.00 95.88 94 SER A O 1
ATOM 686 N N . VAL A 1 95 ? 9.121 1.526 -6.704 1.00 97.00 95 VAL A N 1
ATOM 687 C CA . VAL A 1 95 ? 7.689 1.317 -6.461 1.00 97.00 95 VAL A CA 1
ATOM 688 C C . VAL A 1 95 ? 7.058 2.631 -6.027 1.00 97.00 95 VAL A C 1
ATOM 690 O O . VAL A 1 95 ? 7.580 3.309 -5.145 1.00 97.00 95 VAL A O 1
ATOM 693 N N . GLY A 1 96 ? 5.927 2.989 -6.626 1.00 97.69 96 GLY A N 1
ATOM 694 C CA . GLY A 1 96 ? 5.225 4.231 -6.320 1.00 97.69 96 GLY A CA 1
ATOM 695 C C . GLY A 1 96 ? 3.717 4.137 -6.499 1.00 97.69 96 GLY A C 1
ATOM 696 O O . GLY A 1 96 ? 3.193 3.117 -6.953 1.00 97.69 96 GLY A O 1
ATOM 697 N N . VAL A 1 97 ? 3.026 5.213 -6.139 1.00 98.19 97 VAL A N 1
ATOM 698 C CA . VAL A 1 97 ? 1.579 5.369 -6.317 1.00 98.19 97 VAL A CA 1
ATOM 699 C C . VAL A 1 97 ? 1.251 6.658 -7.051 1.00 98.19 97 VAL A C 1
ATOM 701 O O . VAL A 1 97 ? 1.944 7.657 -6.883 1.00 98.19 97 VAL A O 1
ATOM 704 N N . PHE A 1 98 ? 0.195 6.638 -7.857 1.00 97.75 98 PHE A N 1
ATOM 705 C CA . PHE A 1 98 ? -0.303 7.813 -8.574 1.00 97.75 98 PHE A CA 1
ATOM 706 C C . PHE A 1 98 ? -1.801 7.681 -8.871 1.00 97.75 98 PHE A C 1
ATOM 708 O O . PHE A 1 98 ? -2.388 6.604 -8.700 1.00 97.75 98 PHE A O 1
ATOM 715 N N . GLY A 1 99 ? -2.429 8.767 -9.327 1.00 96.25 99 GLY A N 1
ATOM 716 C CA . GLY A 1 99 ? -3.812 8.746 -9.800 1.00 96.25 99 GLY A CA 1
ATOM 717 C C . GLY A 1 99 ? -4.829 8.346 -8.729 1.00 96.25 99 GLY A C 1
ATOM 718 O O . GLY A 1 99 ? -5.718 7.542 -9.008 1.00 96.25 99 GLY A O 1
ATOM 719 N N . LEU A 1 100 ? -4.694 8.872 -7.506 1.00 96.06 100 LEU A N 1
ATOM 720 C CA . LEU A 1 100 ? -5.645 8.617 -6.423 1.00 96.06 100 LEU A CA 1
ATOM 721 C C . LEU A 1 100 ? -7.047 9.105 -6.814 1.00 96.06 100 LEU A C 1
ATOM 723 O O . LEU A 1 100 ? -7.249 10.273 -7.145 1.00 96.06 100 LEU A O 1
ATOM 727 N N . GLN A 1 101 ? -8.033 8.219 -6.719 1.00 95.88 101 GLN A N 1
ATOM 728 C CA . GLN A 1 101 ? -9.427 8.507 -7.042 1.00 95.88 101 GLN A CA 1
ATOM 729 C C . GLN A 1 101 ? -10.341 8.023 -5.926 1.00 95.88 101 GLN A C 1
ATOM 731 O O . GLN A 1 101 ? -10.411 6.830 -5.636 1.00 95.88 101 GLN A O 1
ATOM 736 N N . LYS A 1 102 ? -11.087 8.944 -5.322 1.00 95.56 102 LYS A N 1
ATOM 737 C CA . LYS A 1 102 ? -12.075 8.601 -4.302 1.00 95.56 102 LYS A CA 1
ATOM 738 C C . LYS A 1 102 ? -13.261 7.867 -4.927 1.00 95.56 102 LYS A C 1
ATOM 740 O O . LYS A 1 102 ? -13.742 8.262 -5.991 1.00 95.56 102 LYS A O 1
ATOM 745 N N . ASP A 1 103 ? -13.752 6.819 -4.271 1.00 91.69 103 ASP A N 1
ATOM 746 C CA . ASP A 1 103 ? -14.961 6.143 -4.724 1.00 91.69 103 ASP A CA 1
ATOM 747 C C . ASP A 1 103 ? -16.204 7.021 -4.467 1.00 91.69 103 ASP A C 1
ATOM 749 O O . ASP A 1 103 ? -16.392 7.513 -3.351 1.00 91.69 103 ASP A O 1
ATOM 753 N N . PRO A 1 104 ? -17.069 7.244 -5.475 1.00 90.38 104 PRO A N 1
ATOM 754 C CA . PRO A 1 104 ? -18.231 8.117 -5.321 1.00 90.38 104 PRO A CA 1
ATOM 755 C C . PRO A 1 104 ? -19.351 7.494 -4.475 1.00 90.38 104 PRO A C 1
ATOM 757 O O . PRO A 1 104 ? -20.204 8.220 -3.972 1.00 90.38 104 PRO A O 1
ATOM 760 N N . SER A 1 105 ? -19.373 6.166 -4.329 1.00 90.19 105 SER A N 1
ATOM 761 C CA . SER A 1 105 ? -20.409 5.432 -3.593 1.00 90.19 105 SER A CA 1
ATOM 762 C C . SER A 1 105 ? -20.022 5.138 -2.144 1.00 90.19 105 SER A C 1
ATOM 764 O O . SER A 1 105 ? -20.896 4.939 -1.305 1.00 90.19 105 SER A O 1
ATOM 766 N N . THR A 1 106 ? -18.720 5.116 -1.842 1.00 89.44 106 THR A N 1
ATOM 767 C CA . THR A 1 106 ? -18.189 4.707 -0.539 1.00 89.44 106 THR A CA 1
ATOM 768 C C . THR A 1 106 ? -17.080 5.660 -0.087 1.00 89.44 106 THR A C 1
ATOM 770 O O . THR A 1 106 ? -15.973 5.656 -0.619 1.00 89.44 106 THR A O 1
ATOM 773 N N . ALA A 1 107 ? -17.378 6.501 0.908 1.00 85.94 107 ALA A N 1
ATOM 774 C CA . ALA A 1 107 ? -16.555 7.662 1.259 1.00 85.94 107 ALA A CA 1
ATOM 775 C C . ALA A 1 107 ? -15.158 7.345 1.830 1.00 85.94 107 ALA A C 1
ATOM 777 O O . ALA A 1 107 ? -14.311 8.239 1.861 1.00 85.94 107 ALA A O 1
ATOM 778 N N . ASP A 1 108 ? -14.918 6.124 2.297 1.00 92.62 108 ASP A N 1
ATOM 779 C CA . ASP A 1 108 ? -13.648 5.661 2.861 1.00 92.62 108 ASP A CA 1
ATOM 780 C C . ASP A 1 108 ? 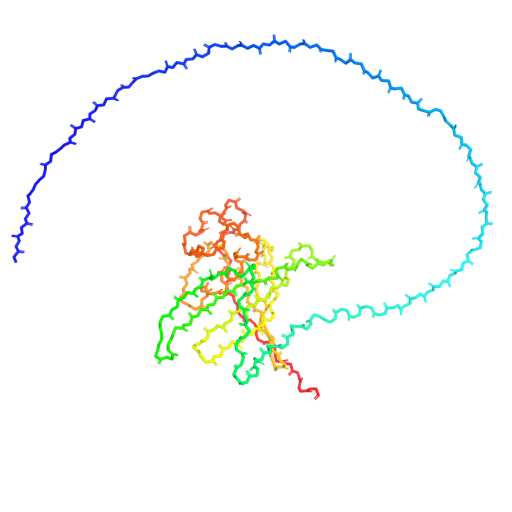-12.816 4.831 1.873 1.00 92.62 108 ASP A C 1
ATOM 782 O O . ASP A 1 108 ? -11.757 4.331 2.250 1.00 92.62 108 ASP A O 1
ATOM 786 N N . LEU A 1 109 ? -13.257 4.698 0.617 1.00 96.06 109 LEU A N 1
ATOM 787 C CA . LEU A 1 109 ? -12.554 3.930 -0.404 1.00 96.06 109 LEU A CA 1
ATOM 788 C C . LEU A 1 109 ? -11.880 4.791 -1.458 1.00 96.06 109 LEU A C 1
ATOM 790 O O . LEU A 1 109 ? -12.425 5.782 -1.947 1.00 96.06 109 LEU A O 1
ATOM 794 N N . TRP A 1 110 ? -10.701 4.333 -1.852 1.00 97.50 110 TRP A N 1
ATOM 795 C CA . TRP A 1 110 ? -9.863 4.951 -2.862 1.00 97.50 110 TRP A CA 1
ATOM 796 C C . TRP A 1 110 ? -9.408 3.909 -3.871 1.00 97.50 110 TRP A C 1
ATOM 798 O O . TRP A 1 110 ? -9.008 2.812 -3.496 1.00 97.50 110 TRP A O 1
ATOM 808 N N . ARG A 1 111 ? -9.444 4.263 -5.152 1.00 97.19 111 ARG A N 1
ATOM 809 C CA . ARG A 1 111 ? -8.711 3.582 -6.219 1.00 97.19 111 ARG A CA 1
ATOM 810 C C . ARG A 1 111 ? -7.360 4.267 -6.387 1.00 97.19 111 ARG A C 1
ATOM 812 O O . ARG A 1 111 ? -7.295 5.495 -6.388 1.00 97.19 111 ARG A O 1
ATOM 819 N N . VAL A 1 112 ? -6.299 3.484 -6.523 1.00 97.44 112 VAL A N 1
ATOM 820 C CA . VAL A 1 112 ? -4.932 3.992 -6.678 1.00 97.44 112 VAL A CA 1
ATOM 821 C C . VAL A 1 112 ? -4.165 3.133 -7.673 1.00 97.44 112 VAL A C 1
ATOM 823 O O . VAL A 1 112 ? -4.304 1.909 -7.679 1.00 97.44 112 VAL A O 1
ATOM 826 N N . ASN A 1 113 ? -3.351 3.761 -8.518 1.00 97.75 113 ASN A N 1
ATOM 827 C CA . ASN A 1 113 ? -2.470 3.034 -9.420 1.00 97.75 113 ASN A CA 1
ATOM 828 C C . ASN A 1 113 ? -1.112 2.812 -8.759 1.00 97.75 113 ASN A C 1
ATOM 830 O O . ASN A 1 113 ? -0.496 3.743 -8.247 1.00 97.75 113 ASN A O 1
ATOM 834 N N . ILE A 1 114 ? -0.643 1.570 -8.800 1.00 97.75 114 ILE A N 1
ATOM 835 C CA . ILE A 1 114 ? 0.656 1.136 -8.309 1.00 97.75 114 ILE A CA 1
ATOM 836 C C . ILE A 1 114 ? 1.615 1.063 -9.486 1.00 97.75 114 ILE A C 1
ATOM 838 O O . ILE A 1 114 ? 1.454 0.230 -10.380 1.00 97.75 114 ILE A O 1
ATOM 842 N N . TRP A 1 115 ? 2.634 1.908 -9.451 1.00 97.56 115 TRP A N 1
ATOM 843 C CA . TRP A 1 115 ? 3.755 1.895 -10.374 1.00 97.56 115 TRP A CA 1
ATOM 844 C C . TRP A 1 115 ? 4.830 0.939 -9.867 1.00 97.56 115 TRP A C 1
ATOM 846 O O . TRP A 1 115 ? 5.300 1.081 -8.738 1.00 97.56 115 TRP A O 1
ATOM 856 N N . ARG A 1 116 ? 5.247 -0.026 -10.689 1.00 95.75 116 ARG A N 1
ATOM 857 C CA . ARG A 1 116 ? 6.421 -0.867 -10.424 1.00 95.75 116 ARG A CA 1
ATOM 858 C C . ARG A 1 116 ? 7.343 -0.840 -11.626 1.00 95.75 116 ARG A C 1
ATOM 860 O O . ARG A 1 116 ? 6.953 -1.293 -12.699 1.00 95.75 116 ARG A O 1
ATOM 867 N N . GLN A 1 117 ? 8.554 -0.340 -11.430 1.00 95.06 117 GLN A N 1
ATOM 868 C CA . GLN A 1 117 ? 9.544 -0.182 -12.485 1.00 95.06 117 GLN A CA 1
ATOM 869 C C . GLN A 1 117 ? 10.816 -0.947 -12.155 1.00 95.06 117 GLN A C 1
ATOM 871 O O . GLN A 1 117 ? 11.406 -0.751 -11.100 1.00 95.06 117 GLN A O 1
ATOM 876 N N . TRP A 1 118 ? 11.223 -1.781 -13.102 1.00 93.06 118 TRP A N 1
ATOM 877 C CA . TRP A 1 118 ? 12.546 -2.387 -13.211 1.00 93.06 118 TRP A CA 1
ATOM 878 C C . TRP A 1 118 ? 13.305 -1.704 -14.362 1.00 93.06 118 TRP A C 1
ATOM 880 O O . TRP A 1 118 ? 12.695 -0.917 -15.095 1.00 93.06 118 TRP A O 1
ATOM 890 N N . PRO A 1 119 ? 14.601 -2.001 -14.577 1.00 90.06 119 PRO A N 1
ATOM 891 C CA . PRO A 1 119 ? 15.367 -1.371 -15.655 1.00 90.06 119 PRO A CA 1
ATOM 892 C C . PRO A 1 119 ? 14.782 -1.593 -17.059 1.00 90.06 119 PRO A C 1
ATOM 894 O O . PRO A 1 119 ? 14.898 -0.725 -17.917 1.00 90.06 119 PRO A O 1
ATOM 897 N N . ASP A 1 120 ? 14.143 -2.739 -17.292 1.00 88.75 120 ASP A N 1
ATOM 898 C CA . ASP A 1 120 ? 13.664 -3.193 -18.601 1.00 88.75 120 ASP A CA 1
ATOM 899 C C . ASP A 1 120 ? 12.135 -3.173 -18.754 1.00 88.75 120 ASP A C 1
ATOM 901 O O . ASP A 1 120 ? 11.626 -3.396 -19.853 1.00 88.75 120 ASP A O 1
ATOM 905 N N . ARG A 1 121 ? 11.382 -2.930 -17.672 1.00 90.00 121 ARG A N 1
ATOM 906 C CA . ARG A 1 121 ? 9.915 -3.020 -17.691 1.00 90.00 121 ARG A CA 1
ATOM 907 C C . ARG A 1 121 ? 9.226 -2.142 -16.656 1.00 90.00 121 ARG A C 1
ATOM 909 O O . ARG A 1 121 ? 9.710 -1.952 -15.539 1.00 90.00 121 ARG A O 1
ATOM 916 N N . VAL A 1 122 ? 8.005 -1.735 -16.992 1.00 93.62 122 VAL A N 1
ATOM 917 C CA . VAL A 1 122 ? 7.056 -1.108 -16.068 1.00 93.62 122 VAL A CA 1
ATOM 918 C C . VAL A 1 122 ? 5.771 -1.926 -16.025 1.00 93.62 122 VAL A C 1
ATOM 920 O O . VAL A 1 122 ? 5.252 -2.355 -17.056 1.00 93.62 122 VAL A O 1
ATOM 923 N N . VAL A 1 123 ? 5.252 -2.129 -14.817 1.00 93.56 123 VAL A N 1
ATOM 924 C CA . VAL A 1 123 ? 3.946 -2.739 -14.568 1.00 93.56 123 VAL A CA 1
ATOM 925 C C . VAL A 1 123 ? 3.105 -1.765 -13.762 1.00 93.56 123 VAL A C 1
ATOM 927 O O . VAL A 1 123 ? 3.507 -1.348 -12.673 1.00 93.56 123 VAL A O 1
ATOM 930 N N . ILE A 1 124 ? 1.915 -1.459 -14.273 1.00 95.44 124 ILE A N 1
ATOM 931 C CA . ILE A 1 124 ? 0.922 -0.638 -13.582 1.00 95.44 124 ILE A CA 1
ATOM 932 C C . ILE A 1 124 ? -0.240 -1.540 -13.179 1.00 95.44 124 ILE A C 1
ATOM 934 O O . ILE A 1 124 ? -0.797 -2.244 -14.020 1.00 95.44 124 ILE A O 1
ATOM 938 N N . ALA A 1 125 ? -0.591 -1.538 -11.895 1.00 95.75 125 ALA A N 1
ATOM 939 C CA . ALA A 1 125 ? -1.753 -2.249 -11.361 1.00 95.75 125 ALA A CA 1
ATOM 940 C C . ALA A 1 125 ? -2.669 -1.278 -10.619 1.00 95.75 125 ALA A C 1
ATOM 942 O O . ALA A 1 125 ? -2.183 -0.300 -10.063 1.00 95.75 125 ALA A O 1
ATOM 943 N N . THR A 1 126 ? -3.967 -1.555 -10.572 1.00 97.06 126 THR A N 1
ATOM 944 C CA . THR A 1 126 ? -4.907 -0.748 -9.789 1.00 97.06 126 THR A CA 1
ATOM 945 C C . THR A 1 126 ? -5.275 -1.487 -8.514 1.00 97.06 126 THR A C 1
ATOM 947 O O . THR A 1 126 ? -5.798 -2.601 -8.563 1.00 97.06 126 THR A O 1
ATOM 950 N N . ASP A 1 127 ? -5.052 -0.830 -7.385 1.00 97.62 127 ASP A N 1
ATOM 951 C CA . ASP A 1 127 ? -5.468 -1.298 -6.072 1.00 97.62 127 ASP A CA 1
ATOM 952 C C . ASP A 1 127 ? -6.668 -0.489 -5.571 1.00 97.62 127 ASP A C 1
ATOM 954 O O . ASP A 1 127 ? -6.930 0.636 -6.012 1.00 97.62 127 ASP A O 1
ATOM 958 N N . VAL A 1 128 ? -7.385 -1.066 -4.609 1.00 97.50 128 VAL A N 1
ATOM 959 C CA . VAL A 1 128 ? -8.406 -0.370 -3.823 1.00 97.50 128 VAL A CA 1
ATOM 960 C C . VAL A 1 128 ? -7.959 -0.315 -2.368 1.00 97.50 128 VAL A C 1
ATOM 962 O O . VAL A 1 128 ? -7.524 -1.317 -1.808 1.00 97.50 128 VAL A O 1
ATOM 965 N N . VAL A 1 129 ? -8.073 0.845 -1.734 1.00 98.19 129 VAL A N 1
ATOM 966 C CA . VAL A 1 129 ? -7.661 1.078 -0.348 1.00 98.19 129 VAL A CA 1
ATOM 967 C C . VAL A 1 129 ? -8.848 1.577 0.466 1.00 98.19 129 VAL A C 1
ATOM 969 O O . VAL A 1 129 ? -9.571 2.462 0.014 1.00 98.19 129 VAL A O 1
ATOM 972 N N . ARG A 1 130 ? -9.034 1.023 1.670 1.00 97.62 130 ARG A N 1
ATOM 973 C CA . ARG A 1 130 ? -10.021 1.475 2.659 1.00 97.62 130 ARG A CA 1
ATOM 974 C C . ARG A 1 130 ? -9.343 2.209 3.804 1.00 97.62 130 ARG A C 1
ATOM 976 O O . ARG A 1 130 ? -8.502 1.629 4.489 1.00 97.62 130 ARG A O 1
ATOM 983 N N . CYS A 1 131 ? -9.760 3.447 4.041 1.00 96.44 131 CYS A N 1
ATOM 984 C CA . CYS A 1 131 ? -9.192 4.352 5.040 1.00 96.44 131 CYS A CA 1
ATOM 985 C C . CYS A 1 131 ? -9.947 4.361 6.382 1.00 96.44 131 CYS A C 1
ATOM 987 O O . CYS A 1 131 ? -9.752 5.274 7.181 1.00 96.44 131 CYS A O 1
ATOM 989 N N . ASP A 1 132 ? -10.813 3.374 6.637 1.00 94.25 132 ASP A N 1
ATOM 990 C CA . ASP A 1 132 ? -11.558 3.235 7.895 1.00 94.25 132 ASP A CA 1
ATOM 991 C C . ASP A 1 132 ? -10.614 2.878 9.062 1.00 94.25 132 ASP A C 1
ATOM 993 O O . ASP A 1 132 ? -9.953 1.839 8.998 1.00 94.25 132 ASP A O 1
ATOM 997 N N . PRO A 1 133 ? -10.580 3.661 10.158 1.00 92.81 133 PRO A N 1
ATOM 998 C CA . PRO A 1 133 ? -9.803 3.344 11.358 1.00 92.81 133 PRO A CA 1
ATOM 999 C C . PRO A 1 133 ? -10.110 2.002 12.025 1.00 92.81 133 PRO A C 1
ATOM 1001 O O . PRO A 1 133 ? -9.261 1.464 12.736 1.00 92.81 133 PRO A O 1
ATOM 1004 N N . LYS A 1 134 ? -11.309 1.453 11.816 1.00 94.00 134 LYS A N 1
ATOM 1005 C CA . LYS A 1 134 ? -11.743 0.172 12.389 1.00 94.00 134 LYS A CA 1
ATOM 1006 C C . LYS A 1 134 ? -11.437 -1.018 11.487 1.00 94.00 134 LYS A C 1
ATOM 1008 O O . LYS A 1 134 ? -11.320 -2.134 11.986 1.00 94.00 134 LYS A O 1
ATOM 1013 N N . ALA A 1 135 ? -11.330 -0.789 10.180 1.00 94.81 135 ALA A N 1
ATOM 1014 C CA . ALA A 1 135 ? -11.055 -1.826 9.193 1.00 94.81 135 ALA A CA 1
ATOM 1015 C C . ALA A 1 135 ? -10.181 -1.297 8.036 1.00 94.81 135 ALA A C 1
ATOM 1017 O O . ALA A 1 135 ? -10.644 -1.242 6.892 1.00 94.81 135 ALA A O 1
ATOM 1018 N N . PRO A 1 136 ? -8.915 -0.923 8.300 1.00 97.50 136 PRO A N 1
ATOM 1019 C CA . PRO A 1 136 ? -7.995 -0.465 7.265 1.00 97.50 136 PRO A CA 1
ATOM 1020 C C . PRO A 1 136 ? -7.690 -1.619 6.312 1.00 97.50 136 PRO A C 1
ATOM 1022 O O . PRO A 1 136 ? -7.346 -2.717 6.755 1.00 97.50 136 PRO A O 1
ATOM 1025 N N . GLN A 1 137 ? -7.833 -1.401 5.006 1.00 98.06 137 GLN A N 1
ATOM 1026 C CA . GLN A 1 137 ? -7.660 -2.474 4.022 1.00 98.06 137 GLN A CA 1
ATOM 1027 C C . GLN A 1 137 ? -6.886 -2.016 2.795 1.00 98.06 137 GLN A C 1
ATOM 1029 O O . GLN A 1 137 ? -7.016 -0.875 2.350 1.00 98.06 137 GLN A O 1
ATOM 1034 N N . ARG A 1 138 ? -6.159 -2.957 2.195 1.00 98.12 138 ARG A N 1
ATOM 1035 C CA . ARG A 1 138 ? -5.665 -2.876 0.821 1.00 98.12 138 ARG A CA 1
ATOM 1036 C C . ARG A 1 138 ? -6.162 -4.093 0.056 1.00 98.12 138 ARG A C 1
ATOM 1038 O O . ARG A 1 138 ? -5.963 -5.229 0.476 1.00 98.12 138 ARG A O 1
ATOM 1045 N N . ILE A 1 139 ? -6.788 -3.849 -1.080 1.00 97.31 139 ILE A N 1
ATOM 1046 C CA . ILE A 1 139 ? -7.296 -4.864 -1.987 1.00 97.31 139 ILE A CA 1
ATOM 1047 C C . ILE A 1 139 ? -6.472 -4.767 -3.261 1.00 97.31 139 ILE A C 1
ATOM 1049 O O . ILE A 1 139 ? -6.440 -3.733 -3.925 1.00 97.31 139 ILE A O 1
ATOM 1053 N N . THR A 1 140 ? -5.803 -5.862 -3.581 1.00 96.56 140 THR A N 1
ATOM 1054 C CA . THR A 1 140 ? -4.977 -6.011 -4.781 1.00 96.56 140 THR A CA 1
ATOM 1055 C C . THR A 1 140 ? -5.536 -7.164 -5.595 1.00 96.56 140 THR A C 1
ATOM 1057 O O . THR A 1 140 ? -6.071 -8.106 -5.015 1.00 96.56 140 THR A O 1
ATOM 1060 N N . GLY A 1 141 ? -5.429 -7.145 -6.915 1.00 91.50 141 GLY A N 1
ATOM 1061 C CA . GLY A 1 141 ? -5.944 -8.266 -7.691 1.00 91.50 141 GLY A CA 1
ATOM 1062 C C . GLY A 1 141 ? -5.518 -8.267 -9.142 1.00 91.50 141 GLY A C 1
ATOM 1063 O O . GLY A 1 141 ? -5.036 -7.274 -9.681 1.00 91.50 141 GLY A O 1
ATOM 1064 N N . ASP A 1 142 ? -5.711 -9.421 -9.759 1.00 87.75 142 ASP A N 1
ATOM 1065 C CA . ASP A 1 142 ? -5.580 -9.645 -11.188 1.00 87.75 142 ASP A CA 1
ATOM 1066 C C . ASP A 1 142 ? -6.762 -10.495 -11.687 1.00 87.75 142 ASP A C 1
ATOM 1068 O O . ASP A 1 142 ? -7.784 -10.632 -11.013 1.00 87.75 142 ASP A O 1
ATOM 1072 N N . ARG A 1 143 ? -6.654 -11.055 -12.898 1.00 86.56 143 ARG A N 1
ATOM 1073 C CA . ARG A 1 143 ? -7.725 -11.881 -13.481 1.00 86.56 143 ARG A CA 1
ATOM 1074 C C . ARG A 1 143 ? -7.932 -13.220 -12.765 1.00 86.56 143 ARG A C 1
ATOM 1076 O O . ARG A 1 143 ? -8.962 -13.845 -12.986 1.00 86.56 143 ARG A O 1
ATOM 1083 N N . GLN A 1 144 ? -6.961 -13.689 -11.985 1.00 89.25 144 GLN A N 1
ATOM 1084 C CA . GLN A 1 144 ? -6.968 -15.012 -11.363 1.00 89.25 144 GLN A CA 1
ATOM 1085 C C . GLN A 1 144 ? -7.298 -14.955 -9.875 1.00 89.25 144 GLN A C 1
ATOM 1087 O O . GLN A 1 144 ? -7.898 -15.890 -9.341 1.00 89.25 144 GLN A O 1
ATOM 1092 N N . ARG A 1 145 ? -6.917 -13.880 -9.184 1.00 93.81 145 ARG A N 1
ATOM 1093 C CA . ARG A 1 145 ? -7.164 -13.743 -7.748 1.00 93.81 145 ARG A CA 1
ATOM 1094 C C . ARG A 1 145 ? -7.355 -12.300 -7.313 1.00 93.81 145 ARG A C 1
ATOM 1096 O O . ARG A 1 145 ? -6.727 -11.382 -7.833 1.00 93.81 145 ARG A O 1
ATOM 1103 N N . VAL A 1 146 ? -8.154 -12.142 -6.269 1.00 95.75 146 VAL A N 1
ATOM 1104 C CA . VAL A 1 146 ? -8.248 -10.923 -5.469 1.00 95.75 146 VAL A CA 1
ATOM 1105 C C . VAL A 1 146 ? -7.664 -11.225 -4.097 1.00 95.75 146 VAL A C 1
ATOM 1107 O O . VAL A 1 146 ? -7.976 -12.247 -3.494 1.00 95.75 146 VAL A O 1
ATOM 1110 N N . ILE A 1 147 ? -6.799 -10.350 -3.608 1.00 96.50 147 ILE A N 1
ATOM 1111 C CA . ILE A 1 147 ? -6.177 -10.449 -2.295 1.00 96.50 147 ILE A CA 1
ATOM 1112 C C . ILE A 1 147 ? -6.620 -9.250 -1.468 1.00 96.50 147 ILE A C 1
ATOM 1114 O O . ILE A 1 147 ? -6.354 -8.106 -1.840 1.00 96.50 147 ILE A O 1
ATOM 1118 N N . VAL A 1 148 ? -7.269 -9.524 -0.343 1.00 97.69 148 VAL A N 1
ATOM 1119 C CA . VAL A 1 148 ? -7.696 -8.528 0.638 1.00 97.69 148 VAL A CA 1
ATOM 1120 C C . VAL A 1 148 ? -6.760 -8.608 1.834 1.00 97.69 148 VAL A C 1
ATOM 1122 O O . VAL A 1 148 ? -6.691 -9.637 2.502 1.00 97.69 148 VAL A O 1
ATOM 1125 N N . ARG A 1 149 ? -6.042 -7.523 2.114 1.00 98.44 149 ARG A N 1
ATOM 1126 C CA . ARG A 1 149 ? -5.185 -7.388 3.293 1.00 98.44 149 ARG A CA 1
ATOM 1127 C C . ARG A 1 149 ? -5.829 -6.437 4.280 1.00 98.44 149 ARG A C 1
ATOM 1129 O O . ARG A 1 149 ? -6.118 -5.296 3.928 1.00 98.44 149 ARG A O 1
ATOM 1136 N N . PHE A 1 150 ? -6.038 -6.914 5.499 1.00 98.06 150 PHE A N 1
ATOM 1137 C CA . PHE A 1 150 ? -6.448 -6.109 6.641 1.00 98.06 150 PHE A CA 1
ATOM 1138 C C . PHE A 1 150 ? -5.189 -5.613 7.337 1.00 98.06 150 PHE A C 1
ATOM 1140 O O . PHE A 1 150 ? -4.329 -6.413 7.707 1.00 98.06 150 PHE A O 1
ATOM 1147 N N . LEU A 1 151 ? -5.074 -4.297 7.467 1.00 98.25 151 LEU A N 1
ATOM 1148 C CA . LEU A 1 151 ? -3.872 -3.624 7.937 1.00 98.25 151 LEU A CA 1
ATOM 1149 C C . LEU A 1 151 ? -4.094 -3.045 9.331 1.00 98.25 151 LEU A C 1
ATOM 1151 O O . LEU A 1 151 ? -5.218 -2.734 9.727 1.00 98.25 151 LEU A O 1
ATOM 1155 N N . ASN A 1 152 ? -2.996 -2.839 10.052 1.00 97.69 152 ASN A N 1
ATOM 1156 C CA . ASN A 1 152 ? -3.001 -2.217 11.366 1.00 97.69 152 ASN A CA 1
ATOM 1157 C C . ASN A 1 152 ? -2.102 -0.972 11.371 1.00 97.69 152 ASN A C 1
ATOM 1159 O O . ASN A 1 152 ? -0.974 -1.043 11.861 1.00 97.69 152 ASN A O 1
ATOM 1163 N N . PRO A 1 153 ? -2.538 0.172 10.808 1.00 97.38 153 PRO A N 1
ATOM 1164 C CA . PRO A 1 153 ? -1.762 1.404 10.827 1.00 97.38 153 PRO A CA 1
ATOM 1165 C C . PRO A 1 153 ? -1.332 1.759 12.254 1.00 97.38 153 PRO A C 1
ATOM 1167 O O . PRO A 1 153 ? -2.145 1.840 13.175 1.00 97.38 153 PRO A O 1
ATOM 1170 N N . GLY A 1 154 ? -0.024 1.944 12.428 1.00 96.06 154 GLY A N 1
ATOM 1171 C CA . GLY A 1 154 ? 0.614 2.157 13.727 1.00 96.06 154 GLY A CA 1
ATOM 1172 C C . GLY A 1 154 ? 0.916 0.896 14.540 1.00 96.06 154 GLY A C 1
ATOM 1173 O O . GLY A 1 154 ? 1.415 1.011 15.659 1.00 96.06 154 GLY A O 1
ATOM 1174 N N . GLY A 1 155 ? 0.638 -0.282 13.986 1.00 97.00 155 GLY A N 1
ATOM 1175 C CA . GLY A 1 155 ? 1.114 -1.572 14.465 1.00 97.00 155 GLY A CA 1
ATOM 1176 C C . GLY A 1 155 ? 2.554 -1.877 14.045 1.00 97.00 155 GLY A C 1
ATOM 1177 O O . GLY A 1 155 ? 3.281 -1.025 13.532 1.00 97.00 155 GLY A O 1
ATOM 1178 N N . ALA A 1 156 ? 2.976 -3.120 14.281 1.00 96.81 156 ALA A N 1
ATOM 1179 C CA . ALA A 1 156 ? 4.324 -3.573 13.956 1.00 96.81 156 ALA A CA 1
ATOM 1180 C C . ALA A 1 156 ? 4.546 -3.674 12.436 1.00 96.81 156 ALA A C 1
ATOM 1182 O O . ALA A 1 156 ? 3.774 -4.307 11.713 1.00 96.81 156 ALA A O 1
ATOM 1183 N N . ILE A 1 157 ? 5.654 -3.103 11.964 1.00 97.62 157 ILE A N 1
ATOM 1184 C CA . ILE A 1 157 ? 6.055 -3.146 10.556 1.00 97.62 157 ILE A CA 1
ATOM 1185 C C . ILE A 1 157 ? 7.161 -4.179 10.361 1.00 97.62 157 ILE A C 1
ATOM 1187 O O . ILE A 1 157 ? 8.158 -4.205 11.079 1.00 97.62 157 ILE A O 1
ATOM 1191 N N . SER A 1 158 ? 6.991 -5.019 9.348 1.00 96.38 158 SER A N 1
ATOM 1192 C CA . SER A 1 158 ? 7.942 -6.029 8.897 1.00 96.38 158 SER A CA 1
ATOM 1193 C C . SER A 1 158 ? 8.213 -5.855 7.405 1.00 96.38 158 SER A C 1
ATOM 1195 O O . SER A 1 158 ? 7.472 -5.178 6.698 1.00 96.38 158 SER A O 1
ATOM 1197 N N . ARG A 1 159 ? 9.239 -6.526 6.870 1.00 93.94 159 ARG A N 1
ATOM 1198 C CA . ARG A 1 159 ? 9.476 -6.532 5.415 1.00 93.94 159 ARG A CA 1
ATOM 1199 C C . ARG A 1 159 ? 8.252 -7.031 4.626 1.00 93.94 159 ARG A C 1
ATOM 1201 O O . ARG A 1 159 ? 8.053 -6.577 3.505 1.00 93.94 159 ARG A O 1
ATOM 1208 N N . ALA A 1 160 ? 7.455 -7.937 5.198 1.00 94.31 160 ALA A N 1
ATOM 1209 C CA . ALA A 1 160 ? 6.317 -8.550 4.518 1.00 94.31 160 ALA A CA 1
ATOM 1210 C C . ALA A 1 160 ? 5.124 -7.596 4.343 1.00 94.31 160 ALA A C 1
ATOM 1212 O O . ALA A 1 160 ? 4.497 -7.632 3.293 1.00 94.31 160 ALA A O 1
ATOM 1213 N N . ASN A 1 161 ? 4.838 -6.730 5.324 1.00 96.69 161 ASN A N 1
ATOM 1214 C CA . ASN A 1 161 ? 3.683 -5.818 5.282 1.00 96.69 161 ASN A CA 1
ATOM 1215 C C . ASN A 1 161 ? 4.057 -4.365 4.936 1.00 96.69 161 ASN A C 1
ATOM 1217 O O . ASN A 1 161 ? 3.184 -3.558 4.622 1.00 96.69 161 ASN A O 1
ATOM 1221 N N . ARG A 1 162 ? 5.348 -4.007 4.958 1.00 97.56 162 ARG A N 1
ATOM 1222 C CA . ARG A 1 162 ? 5.813 -2.621 4.784 1.00 97.56 162 ARG A CA 1
ATOM 1223 C C . ARG A 1 162 ? 5.270 -1.952 3.525 1.00 97.56 162 ARG A C 1
ATOM 1225 O O . ARG A 1 162 ? 4.815 -0.816 3.608 1.00 97.56 162 ARG A O 1
ATOM 1232 N N . LEU A 1 163 ? 5.289 -2.639 2.380 1.00 97.19 163 LEU A N 1
ATOM 1233 C CA . LEU A 1 163 ? 4.787 -2.062 1.131 1.00 97.19 163 LEU A CA 1
ATOM 1234 C C . LEU A 1 163 ? 3.272 -1.818 1.182 1.00 97.19 163 LEU A C 1
ATOM 1236 O O . LEU A 1 163 ? 2.808 -0.793 0.691 1.00 97.19 163 LEU A O 1
ATOM 1240 N N . ASP A 1 164 ? 2.502 -2.730 1.782 1.00 98.25 164 ASP A N 1
ATOM 1241 C CA . ASP A 1 164 ? 1.058 -2.541 1.953 1.00 98.25 164 ASP A CA 1
ATOM 1242 C C . ASP A 1 164 ? 0.762 -1.303 2.797 1.00 98.25 164 ASP A C 1
ATOM 1244 O O . ASP A 1 164 ? -0.085 -0.492 2.425 1.00 98.25 164 ASP A O 1
ATOM 1248 N N . HIS A 1 165 ? 1.519 -1.113 3.879 1.00 98.44 165 HIS A N 1
ATOM 1249 C CA . HIS A 1 165 ? 1.412 0.073 4.721 1.00 98.44 165 HIS A CA 1
ATOM 1250 C C . HIS A 1 165 ? 1.842 1.351 4.001 1.00 98.44 165 HIS A C 1
ATOM 1252 O O . HIS A 1 165 ? 1.158 2.359 4.131 1.00 98.44 165 HIS A O 1
ATOM 1258 N N . MET A 1 166 ? 2.926 1.333 3.220 1.00 98.50 166 MET A N 1
ATOM 1259 C CA . MET A 1 166 ? 3.356 2.500 2.436 1.00 98.50 166 MET A CA 1
ATOM 1260 C C . MET A 1 166 ? 2.280 2.935 1.435 1.00 98.50 166 MET A C 1
ATOM 1262 O O . MET A 1 166 ? 1.944 4.116 1.364 1.00 98.50 166 MET A O 1
ATOM 1266 N N . VAL A 1 167 ? 1.707 1.980 0.693 1.00 98.38 167 VAL A N 1
ATOM 1267 C CA . VAL A 1 167 ? 0.617 2.245 -0.260 1.00 98.38 167 VAL A CA 1
ATOM 1268 C C . VAL A 1 167 ? -0.612 2.782 0.466 1.00 98.38 167 VAL A C 1
ATOM 1270 O O . VAL A 1 167 ? -1.214 3.759 0.018 1.00 98.38 167 VAL A O 1
ATOM 1273 N N . TRP A 1 168 ? -0.972 2.176 1.598 1.00 98.38 168 TRP A N 1
ATOM 1274 C CA . TRP A 1 168 ? -2.120 2.599 2.390 1.00 98.38 168 TRP A CA 1
ATOM 1275 C C . TRP A 1 168 ? -1.944 4.024 2.936 1.00 98.38 168 TRP A C 1
ATOM 1277 O O . TRP A 1 168 ? -2.829 4.857 2.746 1.00 98.38 168 TRP A O 1
ATOM 1287 N N . TRP A 1 169 ? -0.786 4.346 3.525 1.00 98.38 169 TRP A N 1
ATOM 1288 C CA . TRP A 1 169 ? -0.488 5.685 4.046 1.00 98.38 169 TRP A CA 1
ATOM 1289 C C . TRP A 1 169 ? -0.505 6.738 2.947 1.00 98.38 169 TRP A C 1
ATOM 1291 O O . TRP A 1 169 ? -1.169 7.760 3.098 1.00 98.38 169 TRP A O 1
ATOM 1301 N N . ALA A 1 170 ? 0.152 6.466 1.820 1.00 98.19 170 ALA A N 1
ATOM 1302 C CA . ALA A 1 170 ? 0.174 7.388 0.694 1.00 98.19 170 ALA A CA 1
ATOM 1303 C C . ALA A 1 170 ? -1.220 7.626 0.091 1.00 98.19 170 ALA A C 1
ATOM 1305 O O . ALA A 1 170 ? -1.490 8.717 -0.405 1.00 98.19 170 ALA A O 1
ATOM 1306 N N . SER A 1 171 ? -2.112 6.633 0.175 1.00 97.50 171 SER A N 1
ATOM 1307 C CA . SER A 1 171 ? -3.488 6.737 -0.321 1.00 97.50 171 SER A CA 1
ATOM 1308 C C . SER A 1 171 ? -4.414 7.484 0.645 1.00 97.50 171 SER A C 1
ATOM 1310 O O . SER A 1 171 ? -5.178 8.351 0.230 1.00 97.50 171 SER A O 1
ATOM 1312 N N . CYS A 1 172 ? -4.360 7.154 1.938 1.00 97.19 172 CYS A N 1
ATOM 1313 C CA . CYS A 1 172 ? -5.297 7.669 2.940 1.00 97.19 172 CYS A CA 1
ATOM 1314 C C . CYS A 1 172 ? -4.863 8.999 3.568 1.00 97.19 172 CYS A C 1
ATOM 1316 O O . CYS A 1 172 ? -5.711 9.798 3.962 1.00 97.19 172 CYS A O 1
ATOM 1318 N N . PHE A 1 173 ? -3.555 9.241 3.658 1.00 97.00 173 PHE A N 1
ATOM 1319 C CA . PHE A 1 173 ? -2.957 10.429 4.266 1.00 97.00 173 PHE A CA 1
ATOM 1320 C C . PHE A 1 173 ? -1.739 10.856 3.435 1.00 97.00 173 PHE A C 1
ATOM 1322 O O . PHE A 1 173 ? -0.601 10.641 3.855 1.00 97.00 173 PHE A O 1
ATOM 1329 N N . PRO A 1 174 ? -1.942 11.460 2.249 1.00 95.31 174 PRO A N 1
ATOM 1330 C CA . PRO A 1 174 ? -0.871 11.723 1.283 1.00 95.31 174 PRO A CA 1
ATOM 1331 C C . PRO A 1 174 ? 0.273 12.593 1.829 1.00 95.31 174 PRO A C 1
ATOM 1333 O O . PRO A 1 174 ? 1.387 12.531 1.323 1.00 95.31 174 PRO A O 1
ATOM 1336 N N . GLN A 1 175 ? 0.052 13.353 2.905 1.00 96.00 175 GLN A N 1
ATOM 1337 C CA . GLN A 1 175 ? 1.099 14.104 3.611 1.00 96.00 175 GLN A CA 1
ATOM 1338 C C . GLN A 1 175 ? 2.146 13.196 4.287 1.00 96.00 175 GLN A C 1
ATOM 1340 O O . GLN A 1 175 ? 3.231 13.656 4.631 1.00 96.00 175 GLN A O 1
ATOM 1345 N N . GLN A 1 176 ? 1.819 11.919 4.497 1.00 97.38 176 GLN A N 1
ATOM 1346 C CA . GLN A 1 176 ? 2.706 10.891 5.046 1.00 97.38 176 GLN A CA 1
ATOM 1347 C C . GLN A 1 176 ? 3.320 10.004 3.951 1.00 97.38 176 GLN A C 1
ATOM 1349 O O . GLN A 1 176 ? 4.044 9.058 4.261 1.00 97.38 176 GLN A O 1
ATOM 1354 N N . ALA A 1 177 ? 3.030 10.267 2.673 1.00 95.31 177 ALA A N 1
ATOM 1355 C CA . ALA A 1 177 ? 3.557 9.467 1.576 1.00 95.31 177 ALA A CA 1
ATOM 1356 C C . ALA A 1 177 ? 5.097 9.518 1.541 1.00 95.31 177 ALA A C 1
ATOM 1358 O O . ALA A 1 177 ? 5.703 10.558 1.792 1.00 95.31 177 ALA A O 1
ATOM 1359 N N . GLY A 1 178 ? 5.727 8.373 1.263 1.00 91.19 178 GLY A N 1
ATOM 1360 C CA . GLY A 1 178 ? 7.188 8.221 1.267 1.00 91.19 178 GLY A CA 1
ATOM 1361 C C . GLY A 1 178 ? 7.828 8.106 2.658 1.00 91.19 178 GLY A C 1
ATOM 1362 O O . GLY A 1 178 ? 9.006 7.766 2.754 1.00 91.19 178 GLY A O 1
ATOM 1363 N N . GLN A 1 179 ? 7.081 8.333 3.745 1.00 96.19 179 GLN A N 1
ATOM 1364 C CA . GLN A 1 179 ? 7.590 8.081 5.092 1.00 96.19 179 GLN A CA 1
ATOM 1365 C C . GLN A 1 179 ? 7.613 6.582 5.405 1.00 96.19 179 GLN A C 1
ATOM 1367 O O . GLN A 1 179 ? 6.776 5.810 4.936 1.00 96.19 179 GLN A O 1
ATOM 1372 N N . ASP A 1 180 ? 8.570 6.172 6.238 1.00 96.31 180 ASP A N 1
ATOM 1373 C CA . ASP A 1 180 ? 8.628 4.810 6.755 1.00 96.31 180 ASP A CA 1
ATOM 1374 C C . ASP A 1 180 ? 7.422 4.540 7.675 1.00 96.31 180 ASP A C 1
ATOM 1376 O O . ASP A 1 180 ? 7.330 5.155 8.737 1.00 96.31 180 ASP A O 1
ATOM 1380 N N . PRO A 1 181 ? 6.531 3.580 7.361 1.00 97.75 181 PRO A N 1
ATOM 1381 C CA . PRO A 1 181 ? 5.395 3.279 8.226 1.00 97.75 181 PRO A CA 1
ATOM 1382 C C . PRO A 1 181 ? 5.777 2.885 9.659 1.00 97.75 181 PRO A C 1
ATOM 1384 O O . PRO A 1 181 ? 4.973 3.062 10.573 1.00 97.75 181 PRO A O 1
ATOM 1387 N N . ALA A 1 182 ? 6.999 2.385 9.879 1.00 97.62 182 ALA A N 1
ATOM 1388 C CA . ALA A 1 182 ? 7.491 2.005 11.202 1.00 97.62 182 ALA A CA 1
ATOM 1389 C C . ALA A 1 182 ? 7.647 3.210 12.144 1.00 97.62 182 ALA A C 1
ATOM 1391 O O . ALA A 1 182 ? 7.652 3.037 13.362 1.00 97.62 182 ALA A O 1
ATOM 1392 N N . THR A 1 183 ? 7.744 4.430 11.607 1.00 97.94 183 THR A N 1
ATOM 1393 C CA . THR A 1 183 ? 7.854 5.665 12.398 1.00 97.94 183 THR A CA 1
ATOM 1394 C C . THR A 1 183 ? 6.498 6.339 12.635 1.00 97.94 183 THR A C 1
ATOM 1396 O O . THR A 1 183 ? 6.398 7.254 13.452 1.00 97.94 183 THR A O 1
ATOM 1399 N N . LEU A 1 184 ? 5.426 5.862 11.990 1.00 98.12 184 LEU A N 1
ATOM 1400 C CA . LEU A 1 184 ? 4.113 6.519 11.977 1.00 98.12 184 LEU A CA 1
ATOM 1401 C C . LEU A 1 184 ? 3.167 6.082 13.106 1.00 98.12 184 LEU A C 1
ATOM 1403 O O . LEU A 1 184 ? 2.011 6.503 13.137 1.00 98.12 184 LEU A O 1
ATOM 1407 N N . ALA A 1 185 ? 3.623 5.279 14.072 1.00 97.69 185 ALA A N 1
ATOM 1408 C CA . ALA A 1 185 ? 2.763 4.767 15.145 1.00 97.69 185 ALA A CA 1
ATOM 1409 C C . ALA A 1 185 ? 2.124 5.866 16.011 1.00 97.69 185 ALA A C 1
ATOM 1411 O O . ALA A 1 185 ? 0.952 5.773 16.380 1.00 97.69 185 ALA A O 1
ATOM 1412 N N . ALA A 1 186 ? 2.863 6.935 16.322 1.00 97.44 186 ALA A N 1
ATOM 1413 C CA . ALA A 1 186 ? 2.311 8.063 17.072 1.00 97.44 186 ALA A CA 1
ATOM 1414 C C . ALA A 1 186 ? 1.229 8.804 16.269 1.00 97.44 186 ALA A C 1
ATOM 1416 O O . ALA A 1 186 ? 0.148 9.063 16.799 1.00 97.44 186 ALA A O 1
ATOM 1417 N N . THR A 1 187 ? 1.497 9.068 14.989 1.00 98.00 187 THR A N 1
ATOM 1418 C CA . THR A 1 187 ? 0.559 9.693 14.048 1.00 98.00 187 THR A CA 1
ATOM 1419 C C . THR A 1 187 ? -0.713 8.860 13.895 1.00 98.00 187 THR A C 1
ATOM 1421 O O . THR A 1 187 ? -1.814 9.392 13.991 1.00 98.00 187 THR A O 1
ATOM 1424 N N . ALA A 1 188 ? -0.587 7.539 13.749 1.00 97.69 188 ALA A N 1
ATOM 1425 C CA . ALA A 1 188 ? -1.725 6.628 13.653 1.00 97.69 188 ALA A CA 1
ATOM 1426 C C . ALA A 1 188 ? -2.658 6.737 14.872 1.00 97.69 188 ALA A C 1
ATOM 1428 O O . ALA A 1 188 ? -3.870 6.875 14.718 1.00 97.69 188 ALA A O 1
ATOM 1429 N N . ARG A 1 189 ? -2.103 6.772 16.090 1.00 96.62 189 ARG A N 1
ATOM 1430 C CA . ARG A 1 189 ? -2.909 6.933 17.312 1.00 96.62 189 ARG A CA 1
ATOM 1431 C C . ARG A 1 189 ? -3.641 8.272 17.363 1.00 96.62 189 ARG A C 1
ATOM 1433 O O . ARG A 1 189 ? -4.796 8.310 17.774 1.00 96.62 189 ARG A O 1
ATOM 1440 N N . GLN A 1 190 ? -3.002 9.356 16.921 1.00 97.06 190 GLN A N 1
ATOM 1441 C CA . GLN A 1 190 ? -3.642 10.678 16.841 1.00 97.06 190 GLN A CA 1
ATOM 1442 C C . GLN A 1 190 ? -4.813 10.694 15.850 1.00 97.06 190 GLN A C 1
ATOM 1444 O O . GLN A 1 190 ? -5.795 11.397 16.069 1.00 97.06 190 GLN A O 1
ATOM 1449 N N . LEU A 1 191 ? -4.728 9.889 14.789 1.00 95.94 191 LEU A N 1
ATOM 1450 C CA . LEU A 1 191 ? -5.769 9.731 13.773 1.00 95.94 191 LEU A CA 1
ATOM 1451 C C . LEU A 1 191 ? -6.849 8.698 14.156 1.00 95.94 191 LEU A C 1
ATOM 1453 O O . LEU A 1 191 ? -7.773 8.466 13.380 1.00 95.94 191 LEU A O 1
ATOM 1457 N N . GLY A 1 192 ? -6.761 8.093 15.346 1.00 95.81 192 GLY A N 1
ATOM 1458 C CA . GLY A 1 192 ? -7.770 7.169 15.875 1.00 95.81 192 GLY A CA 1
ATOM 1459 C C . GLY A 1 192 ? -7.552 5.690 15.5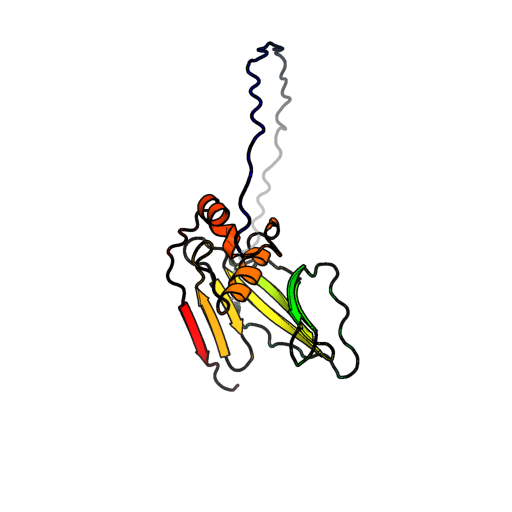42 1.00 95.81 192 GLY A C 1
ATOM 1460 O O . GLY A 1 192 ? -8.440 4.880 15.805 1.00 95.81 192 GLY A O 1
ATOM 1461 N N . PHE A 1 193 ? -6.393 5.313 14.998 1.00 96.50 193 PHE A N 1
ATOM 1462 C CA . PHE A 1 193 ? -6.037 3.909 14.774 1.00 96.50 193 PHE A CA 1
ATOM 1463 C C . PHE A 1 193 ? -5.526 3.276 16.073 1.00 96.50 193 PHE A C 1
ATOM 1465 O O . PHE A 1 193 ? -4.760 3.890 16.819 1.00 96.50 193 PHE A O 1
ATOM 1472 N N . SER A 1 194 ? -5.935 2.034 16.354 1.00 92.94 194 SER A N 1
ATOM 1473 C CA . SER A 1 194 ? -5.583 1.375 17.621 1.00 92.94 194 SER A CA 1
ATOM 1474 C C . SER A 1 194 ? -4.113 0.948 17.692 1.00 92.94 194 SER A C 1
ATOM 1476 O O . SER A 1 194 ? -3.556 0.865 18.787 1.00 92.94 194 SER A O 1
ATOM 1478 N N . GLY A 1 195 ? -3.488 0.640 16.549 1.00 94.19 195 GLY A N 1
ATOM 1479 C CA . GLY A 1 195 ? -2.176 -0.010 16.490 1.00 94.19 195 GLY A CA 1
ATOM 1480 C C . GLY A 1 195 ? -2.182 -1.456 17.010 1.00 94.19 195 GLY A C 1
ATOM 1481 O O . GLY A 1 195 ? -1.129 -2.080 17.098 1.00 94.19 195 GLY A O 1
ATOM 1482 N N . GLN A 1 196 ? -3.352 -2.010 17.343 1.00 95.31 196 GLN A N 1
ATOM 1483 C CA . GLN A 1 196 ? -3.539 -3.348 17.922 1.00 95.31 196 GLN A CA 1
ATOM 1484 C C . GLN A 1 196 ? -4.483 -4.224 17.086 1.00 95.31 196 GLN A C 1
ATOM 1486 O O . GLN A 1 196 ? -4.938 -5.267 17.553 1.00 95.31 196 GLN A O 1
ATOM 1491 N N . LEU A 1 197 ? -4.828 -3.799 15.865 1.00 94.56 197 LEU A N 1
ATOM 1492 C CA . LEU A 1 197 ? -5.640 -4.623 14.975 1.00 94.56 197 LEU A CA 1
ATOM 1493 C C . LEU A 1 197 ? -4.835 -5.854 14.521 1.00 94.56 197 LEU A C 1
ATOM 1495 O O . LEU A 1 197 ? -3.657 -5.723 14.178 1.00 94.56 197 LEU A O 1
ATOM 1499 N N . PRO A 1 198 ? -5.442 -7.051 14.493 1.00 94.69 198 PRO A N 1
ATOM 1500 C CA . PRO A 1 198 ? -4.803 -8.199 13.873 1.00 94.69 198 PRO A CA 1
ATOM 1501 C C . PRO A 1 198 ? -4.701 -7.968 12.363 1.00 94.69 198 PRO A C 1
ATOM 1503 O O . PRO A 1 198 ? -5.704 -7.716 11.692 1.00 94.69 198 PRO A O 1
ATOM 1506 N N . GLU A 1 199 ? -3.491 -8.073 11.823 1.00 97.12 199 GLU A N 1
ATOM 1507 C CA . GLU A 1 199 ? -3.295 -8.085 10.375 1.00 97.12 199 GLU A CA 1
ATOM 1508 C C . GLU A 1 199 ? -3.618 -9.467 9.813 1.00 97.12 199 GLU A C 1
ATOM 1510 O O . GLU A 1 199 ? -3.318 -10.494 10.426 1.00 97.12 199 GLU A O 1
ATOM 1515 N N . SER A 1 200 ? -4.249 -9.503 8.643 1.00 97.25 200 SER A N 1
ATOM 1516 C CA . SER A 1 200 ? -4.576 -10.759 7.968 1.00 97.25 200 SER A CA 1
ATOM 1517 C C . SER A 1 200 ? -4.651 -10.581 6.460 1.00 97.25 200 SER A C 1
ATOM 1519 O O . SER A 1 200 ? -4.881 -9.483 5.953 1.00 97.25 200 SER A O 1
ATOM 1521 N N . GLU A 1 201 ? -4.471 -11.684 5.742 1.00 97.38 201 GLU A N 1
ATOM 1522 C CA . GLU A 1 201 ? -4.629 -11.759 4.296 1.00 97.38 201 GLU A CA 1
ATOM 1523 C C . GLU A 1 201 ? -5.725 -12.771 3.959 1.00 97.38 201 GLU A C 1
ATOM 1525 O O . GLU A 1 201 ? -5.776 -13.866 4.520 1.00 97.38 201 GLU A O 1
ATOM 1530 N N . GLN A 1 202 ? -6.598 -12.403 3.026 1.00 97.06 202 GLN A N 1
ATOM 1531 C CA . GLN A 1 202 ? -7.585 -13.290 2.429 1.00 97.06 202 GLN A CA 1
ATOM 1532 C C . GLN A 1 202 ? -7.359 -13.337 0.923 1.00 97.06 202 GLN A C 1
ATOM 1534 O O . GLN A 1 202 ? -7.324 -12.298 0.263 1.00 97.06 202 GLN A O 1
ATOM 1539 N N . VAL A 1 203 ? -7.231 -14.544 0.376 1.00 96.00 203 VAL A N 1
ATOM 1540 C CA . VAL A 1 203 ? -7.077 -14.773 -1.063 1.00 96.00 203 VAL A CA 1
ATOM 1541 C C . VAL A 1 203 ? -8.368 -15.365 -1.606 1.00 96.00 203 VAL A C 1
ATOM 1543 O O . VAL A 1 203 ? -8.807 -16.431 -1.184 1.00 96.00 203 VAL A O 1
ATOM 1546 N N . ILE A 1 204 ? -8.963 -14.669 -2.565 1.00 94.62 204 ILE A N 1
ATOM 1547 C CA . ILE A 1 204 ? -10.194 -15.054 -3.243 1.00 94.62 204 ILE A CA 1
ATOM 1548 C C . ILE A 1 204 ? -9.812 -15.458 -4.664 1.00 94.62 204 ILE A C 1
ATOM 1550 O O . ILE A 1 204 ? -9.402 -14.622 -5.473 1.00 94.62 204 ILE A O 1
ATOM 1554 N N . ALA A 1 205 ? -9.919 -16.750 -4.967 1.00 90.31 205 ALA A N 1
ATOM 1555 C CA . ALA A 1 205 ? -9.742 -17.240 -6.327 1.00 90.31 205 ALA A CA 1
ATOM 1556 C C . ALA A 1 205 ? -10.902 -16.751 -7.202 1.00 90.31 205 ALA A C 1
ATOM 1558 O O . ALA A 1 205 ? -12.067 -16.832 -6.809 1.00 90.31 205 ALA A O 1
ATOM 1559 N N . THR A 1 206 ? -10.583 -16.254 -8.393 1.00 79.62 206 THR A N 1
ATOM 1560 C CA . THR A 1 206 ? -11.596 -15.875 -9.381 1.00 79.62 206 THR A CA 1
ATOM 1561 C C . THR A 1 206 ? -11.780 -17.052 -10.339 1.00 79.62 206 THR A C 1
ATOM 1563 O O . THR A 1 206 ? -10.778 -17.547 -10.861 1.00 79.62 206 THR A O 1
ATOM 1566 N N . PRO A 1 207 ? -13.012 -17.540 -10.573 1.00 76.19 207 PRO A N 1
ATOM 1567 C CA . PRO A 1 207 ? -13.244 -18.593 -11.555 1.00 76.19 207 PRO A CA 1
ATOM 1568 C C . PRO A 1 207 ? -12.723 -18.174 -12.941 1.00 76.19 207 PRO A C 1
ATOM 1570 O O . PRO A 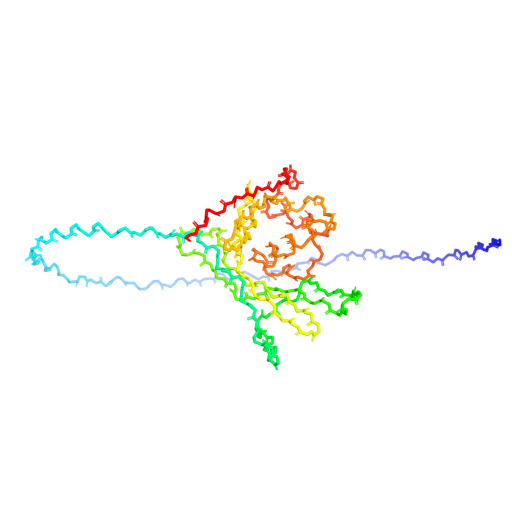1 207 ? -12.829 -16.990 -13.282 1.00 76.19 207 PRO A O 1
ATOM 1573 N N . PRO A 1 208 ? -12.187 -19.105 -13.753 1.00 70.75 208 PRO A N 1
ATOM 1574 C CA . PRO A 1 208 ? -11.888 -18.810 -15.150 1.00 70.75 208 PRO A CA 1
ATOM 1575 C C . PRO A 1 208 ? -13.177 -18.360 -15.857 1.00 70.75 208 PRO A C 1
ATOM 1577 O O . PRO A 1 208 ? -14.223 -18.988 -15.688 1.00 70.75 208 PRO A O 1
ATOM 1580 N N . ARG A 1 209 ? -13.101 -17.235 -16.578 1.00 59.31 209 ARG A N 1
ATOM 1581 C CA . ARG A 1 209 ? -14.205 -16.712 -17.397 1.00 59.31 209 ARG A CA 1
ATOM 1582 C C . ARG A 1 209 ? -14.327 -17.461 -18.711 1.00 59.31 209 ARG A C 1
ATOM 1584 O O . ARG A 1 209 ? -13.263 -17.785 -19.283 1.00 59.31 209 ARG A O 1
#

Sequence (209 aa):
MVVEVGEHGAMLSTFLPLRYPGARCQNGAPQPAPWPGQRLRTCLLLASLKVAAGALAGGWAAAPAQAAEPGSSPERPADLVILEERESLQGHLSVGVFGLQKDPSTADLWRVNIWRQWPDRVVIATDVVRCDPKAPQRITGDRQRVIVRFLNPGGAISRANRLDHMVWWASCFPQQAGQDPATLAATARQLGFSGQLPESEQVIATPPR

Radius of gyration: 28.03 Å; chains: 1; bounding box: 92×66×59 Å

pLDDT: mean 78.03, std 23.24, range [31.41, 98.5]

Foldseek 3Di:
DDDDDDDDDDDDDDDDDDDDDDDDDDDDDDDDDDDDDDDDDDDDDDDDDDPPPPPPPVPPDWEAKDKDDFPDADDDDPQWFWQDWDQDPQGIKTKTKDDWDADPVDRQKIKIWIWIDTPGTIIITIWMWGRDLVWTWIWGDHQFKIKIKTDQQLADDDPVCFVVNLVRCCRNPVVCHNPRSPPCNVVSVVVPHPNPDDIDMDMDTDDDD